Protein AF-A0A0A1CUU4-F1 (afdb_monomer_lite)

Sequence (205 aa):
MRPDPHGKYLRPSANDWGAYQQYVKDQLTELLTWYGLIGLLWFDDEWEPTREEWESVGLESHIRSLAPDIVINDRLVGSGDYRTPEQFIPTRPLDEPWECCMTRCDTWSYVPEDQNYKPLYEIIRTAVEVVAKGGNLLLNVGLRPMAASRPSSSPCWTGWRGGWTATRTPCTGFGRALSRGSTTDSAQPLATKPTCSHWQSRWKP

pLDDT: mean 73.41, std 26.04, range [26.53, 97.69]

Foldseek 3Di:
DAADPPCPDDDDDPVVLVVVLVVVLVVLVCCLPPVPDAAEDEDDDQHYAALVSNVLVVSVVSNCVSHVNHFYDPSNPPDGQEYEAEQDDDPAQDPGEYEYEYEQFPDLADDPPTPRGDDPVRVVVVCVSQVLSQYHYHYGDHDDPDDVDDDPDDPPDDPDDVPVVVPDPDSRPRDDNDDPDDDDDDDDDDDDDDDPPDPDPDDDD

Radius of gyration: 22.06 Å; chains: 1; bounding box: 49×62×53 Å

Secondary structure (DSSP, 8-state):
----TT--SPPPPHHHHHHHHHHHHHHHHHHHHHSS---EE-----SSS-TTTTTHHHHHHHHHHH-TT-EEBTTBTTB-SBB--BSS--SS--SS-BEEEEESSS-SS--TT---PPPHHHHHHHHHHHHHTT-EEEEE--PPP--SS--S--TTSSS---HHHHT-TTSSSS------PPP----------------SSS---

Structure (mmCIF, N/CA/C/O backbone):
data_AF-A0A0A1CUU4-F1
#
_entry.id   AF-A0A0A1CUU4-F1
#
loop_
_atom_site.group_PDB
_atom_site.id
_atom_site.type_symbol
_atom_site.label_atom_id
_atom_site.label_alt_id
_atom_site.label_comp_id
_atom_site.label_asym_id
_atom_site.label_entity_id
_atom_site.label_seq_id
_atom_site.pdbx_PDB_ins_code
_atom_site.Cartn_x
_atom_site.Cartn_y
_atom_site.Cartn_z
_atom_site.occupancy
_atom_site.B_iso_or_equiv
_atom_site.auth_seq_id
_atom_site.auth_comp_id
_atom_site.auth_asym_id
_atom_site.auth_atom_id
_atom_site.pdbx_PDB_model_num
ATOM 1 N N . MET A 1 1 ? 11.344 1.583 7.219 1.00 47.59 1 MET A N 1
ATOM 2 C CA . MET A 1 1 ? 12.491 1.587 8.165 1.00 47.59 1 MET A CA 1
ATOM 3 C C . MET A 1 1 ? 12.546 0.210 8.825 1.00 47.59 1 MET A C 1
ATOM 5 O O . MET A 1 1 ? 11.525 -0.455 8.834 1.00 47.59 1 MET A O 1
ATOM 9 N N . ARG A 1 2 ? 13.706 -0.288 9.283 1.00 46.50 2 ARG A N 1
ATOM 10 C CA . ARG A 1 2 ? 13.736 -1.536 10.081 1.00 46.50 2 ARG A CA 1
ATOM 11 C C . ARG A 1 2 ? 13.319 -1.204 11.520 1.00 46.50 2 ARG A C 1
ATOM 13 O O . ARG A 1 2 ? 13.755 -0.144 11.970 1.00 46.50 2 ARG A O 1
ATOM 20 N N . PRO A 1 3 ? 12.599 -2.096 12.235 1.00 53.00 3 PRO A N 1
ATOM 21 C CA . PRO A 1 3 ? 12.299 -1.898 13.649 1.00 53.00 3 PRO A CA 1
ATOM 22 C C . PRO A 1 3 ? 13.595 -1.611 14.390 1.00 53.00 3 PRO A C 1
ATOM 24 O O . PRO A 1 3 ? 14.595 -2.295 14.152 1.00 53.00 3 PRO A O 1
ATOM 27 N N . ASP A 1 4 ? 13.589 -0.597 15.245 1.00 60.16 4 ASP A N 1
ATOM 28 C CA . ASP A 1 4 ? 14.776 -0.181 15.970 1.00 60.16 4 ASP A CA 1
ATOM 29 C C . ASP A 1 4 ? 15.284 -1.304 16.879 1.00 60.16 4 ASP A C 1
ATOM 31 O O . ASP A 1 4 ? 14.713 -1.543 17.947 1.00 60.16 4 ASP A O 1
ATOM 35 N N . PRO A 1 5 ? 16.386 -1.983 16.523 1.00 55.84 5 PRO A N 1
ATOM 36 C CA . PRO A 1 5 ? 16.887 -3.093 17.320 1.00 55.84 5 PRO A CA 1
ATOM 37 C C . PRO A 1 5 ? 17.496 -2.610 18.646 1.00 55.84 5 PRO A C 1
ATOM 39 O O . PRO A 1 5 ? 17.943 -3.424 19.454 1.00 55.84 5 PRO A O 1
ATOM 42 N N . HIS A 1 6 ? 17.600 -1.292 18.843 1.00 57.72 6 HIS A N 1
ATOM 43 C CA . HIS A 1 6 ? 18.412 -0.666 19.875 1.00 57.72 6 HIS A CA 1
ATOM 44 C C . HIS A 1 6 ? 17.666 0.385 20.710 1.00 57.72 6 HIS A C 1
ATOM 46 O O . HIS A 1 6 ? 18.289 0.956 21.604 1.00 57.72 6 HIS A O 1
ATOM 52 N N . GLY A 1 7 ? 16.382 0.654 20.445 1.00 63.69 7 GLY A N 1
ATOM 53 C CA . GLY A 1 7 ? 15.597 1.662 21.177 1.00 63.69 7 GLY A CA 1
ATOM 54 C C . GLY A 1 7 ? 16.195 3.079 21.129 1.00 63.69 7 GLY A C 1
ATOM 55 O O . GLY A 1 7 ? 16.068 3.844 22.082 1.00 63.69 7 GLY A O 1
ATOM 56 N N . LYS A 1 8 ? 16.906 3.407 20.050 1.00 62.94 8 LYS A N 1
ATOM 57 C CA . LYS A 1 8 ? 17.485 4.716 19.737 1.00 62.94 8 LYS A CA 1
ATOM 58 C C . LYS A 1 8 ? 16.438 5.775 19.378 1.00 62.94 8 LYS A C 1
ATOM 60 O O . LYS A 1 8 ? 16.726 6.957 19.565 1.00 62.94 8 LYS A O 1
ATOM 65 N N . TYR A 1 9 ? 15.268 5.400 18.865 1.00 67.19 9 TYR A N 1
ATOM 66 C CA . TYR A 1 9 ? 14.204 6.349 18.538 1.00 67.19 9 TYR A CA 1
ATOM 67 C C . TYR A 1 9 ? 13.269 6.566 19.726 1.00 67.19 9 TYR A C 1
ATOM 69 O O . TYR A 1 9 ? 12.779 5.630 20.358 1.00 67.19 9 TYR A O 1
ATOM 77 N N . LEU A 1 10 ? 13.020 7.840 20.029 1.00 72.50 10 LEU A N 1
ATOM 78 C CA . LEU A 1 10 ? 12.071 8.238 21.058 1.00 72.50 10 LEU A CA 1
ATOM 79 C C . LEU A 1 10 ? 10.662 7.832 20.623 1.00 72.50 10 LEU A C 1
ATOM 81 O O . LEU A 1 10 ? 10.210 8.214 19.544 1.00 72.50 10 LEU A O 1
ATOM 85 N N . ARG A 1 11 ? 9.960 7.090 21.483 1.00 78.12 11 ARG A N 1
ATOM 86 C CA . ARG A 1 11 ? 8.525 6.863 21.304 1.00 78.12 11 ARG A CA 1
ATOM 87 C C . ARG A 1 11 ? 7.783 8.165 21.625 1.00 78.12 11 ARG A C 1
ATOM 89 O O . ARG A 1 11 ? 8.122 8.812 22.621 1.00 78.12 11 ARG A O 1
ATOM 96 N N . PRO A 1 12 ? 6.802 8.565 20.803 1.00 83.56 12 PRO A N 1
ATOM 97 C CA . PRO A 1 12 ? 5.988 9.736 21.090 1.00 83.56 12 PRO A CA 1
ATOM 98 C C . PRO A 1 12 ? 5.216 9.549 22.400 1.00 83.56 12 PRO A C 1
ATOM 100 O O . PRO A 1 12 ? 4.963 8.423 22.840 1.00 83.56 12 PRO A O 1
ATOM 103 N N . SER A 1 13 ? 4.834 10.659 23.036 1.00 86.69 13 SER A N 1
ATOM 104 C CA . SER A 1 13 ? 3.927 10.589 24.181 1.00 86.69 13 SER A CA 1
ATOM 105 C C . SER A 1 13 ? 2.564 10.042 23.739 1.00 86.69 13 SER A C 1
ATOM 107 O O . SER A 1 13 ? 2.190 10.158 22.572 1.00 86.69 13 SER A O 1
ATOM 109 N N . ALA A 1 14 ? 1.786 9.482 24.669 1.00 85.69 14 ALA A N 1
ATOM 110 C CA . ALA A 1 14 ? 0.446 8.983 24.354 1.00 85.69 14 ALA A CA 1
ATOM 111 C C . ALA A 1 14 ? -0.463 10.073 23.748 1.00 85.69 14 ALA A C 1
ATOM 113 O O . ALA A 1 14 ? -1.260 9.784 22.860 1.00 85.69 14 ALA A O 1
ATOM 114 N N . ASN A 1 15 ? -0.311 11.331 24.185 1.00 90.06 15 ASN A N 1
ATOM 115 C CA . ASN A 1 15 ? -1.068 12.454 23.632 1.00 90.06 15 ASN A CA 1
ATOM 116 C C . ASN A 1 15 ? -0.644 12.776 22.192 1.00 90.06 15 ASN A C 1
ATOM 118 O O . ASN A 1 15 ? -1.508 12.959 21.338 1.00 90.06 15 ASN A O 1
ATOM 122 N N . ASP A 1 16 ? 0.663 12.820 21.914 1.00 91.00 16 ASP A N 1
ATOM 123 C CA . ASP A 1 16 ? 1.167 13.095 20.561 1.00 91.00 16 ASP A CA 1
ATOM 124 C C . ASP A 1 16 ? 0.786 11.971 19.593 1.00 91.00 16 ASP A C 1
ATOM 126 O O . ASP A 1 16 ? 0.404 12.228 18.452 1.00 91.00 16 ASP A O 1
ATOM 130 N N . TRP A 1 17 ? 0.830 10.722 20.066 1.00 89.75 17 TRP A N 1
ATOM 131 C CA . TRP A 1 17 ? 0.402 9.567 19.288 1.00 89.75 17 TRP A CA 1
ATOM 132 C C . TRP A 1 17 ? -1.093 9.615 18.970 1.00 89.75 17 TRP A C 1
ATOM 134 O O . TRP A 1 17 ? -1.471 9.481 17.810 1.00 89.75 17 TRP A O 1
ATOM 144 N N . GLY A 1 18 ? -1.943 9.898 19.962 1.00 91.38 18 GLY A N 1
ATOM 145 C CA . GLY A 1 18 ? -3.383 10.047 19.740 1.00 91.38 18 GLY A CA 1
ATOM 146 C C . GLY A 1 18 ? -3.717 11.173 18.754 1.00 91.38 18 GLY A C 1
ATOM 147 O O . GLY A 1 18 ? -4.577 11.005 17.888 1.00 91.38 18 GLY A O 1
ATOM 148 N N . ALA A 1 19 ? -3.000 12.300 18.823 1.00 93.50 19 ALA A N 1
ATOM 149 C CA . ALA A 1 19 ? -3.145 13.388 17.856 1.00 93.50 19 ALA A CA 1
ATOM 150 C C . ALA A 1 19 ? -2.728 12.963 16.437 1.00 93.50 19 ALA A C 1
ATOM 152 O O . ALA A 1 19 ? -3.415 13.294 15.470 1.00 93.50 19 ALA A O 1
ATOM 153 N N . TYR A 1 20 ? -1.643 12.194 16.304 1.00 92.38 20 TYR A N 1
ATOM 154 C CA . TYR A 1 20 ? -1.214 11.635 15.023 1.00 92.38 20 TYR A CA 1
ATOM 155 C C . TYR A 1 20 ? -2.237 10.643 14.453 1.00 92.38 20 TYR A C 1
ATOM 157 O O . TYR A 1 20 ? -2.597 10.749 13.283 1.00 92.38 20 TYR A O 1
ATOM 165 N N . GLN A 1 21 ? -2.774 9.734 15.269 1.00 91.38 21 GLN A N 1
ATOM 166 C CA . GLN A 1 21 ? -3.817 8.797 14.838 1.00 91.38 21 GLN A CA 1
ATOM 167 C C . GLN A 1 21 ? -5.067 9.524 14.329 1.00 91.38 21 GLN A C 1
ATOM 169 O O . GLN A 1 21 ? -5.625 9.144 13.298 1.00 91.38 21 GLN A O 1
ATOM 174 N N . GLN A 1 22 ? -5.490 10.590 15.016 1.00 95.06 22 GLN A N 1
ATOM 175 C CA . GLN A 1 22 ? -6.607 11.414 14.555 1.00 95.06 22 GLN A CA 1
ATOM 176 C C . GLN A 1 22 ? -6.278 12.107 13.229 1.00 95.06 22 GLN A C 1
ATOM 178 O O . GLN A 1 22 ? -7.079 12.049 12.301 1.00 95.06 22 GLN A O 1
ATOM 183 N N . TYR A 1 23 ? -5.079 12.678 13.099 1.00 96.19 23 TYR A N 1
ATOM 184 C CA . TYR A 1 23 ? -4.621 13.273 11.845 1.00 96.19 23 TYR A CA 1
ATOM 185 C C . TYR A 1 23 ? -4.646 12.269 10.679 1.00 96.19 23 TYR A C 1
ATOM 187 O O . TYR A 1 23 ? -5.138 12.598 9.602 1.00 96.19 23 TYR A O 1
ATOM 195 N N . VAL A 1 24 ? -4.191 11.026 10.885 1.00 94.38 24 VAL A N 1
ATOM 196 C CA . VAL A 1 24 ? -4.271 9.968 9.860 1.00 94.38 24 VAL A CA 1
ATOM 197 C C . VAL A 1 24 ? -5.726 9.664 9.488 1.00 94.38 24 VAL A C 1
ATOM 199 O O . VAL A 1 24 ? -6.041 9.579 8.300 1.00 94.38 24 VAL A O 1
ATOM 202 N N . LYS A 1 25 ? -6.633 9.547 10.469 1.00 95.56 25 LYS A N 1
ATOM 203 C CA . LYS A 1 25 ? -8.076 9.355 10.216 1.00 95.56 25 LYS A CA 1
ATOM 204 C C . LYS A 1 25 ? -8.673 10.500 9.394 1.00 95.56 25 LYS A C 1
ATOM 206 O O . LYS A 1 25 ? -9.445 10.248 8.465 1.00 95.56 25 LYS A O 1
ATOM 211 N N . ASP A 1 26 ? -8.297 11.738 9.693 1.00 97.56 26 ASP A N 1
ATOM 212 C CA . ASP A 1 26 ? -8.776 12.919 8.975 1.00 97.56 26 ASP A CA 1
ATOM 213 C C . ASP A 1 26 ? -8.260 12.925 7.526 1.00 97.56 26 ASP A C 1
ATOM 215 O O . ASP A 1 26 ? -9.051 13.069 6.594 1.00 97.56 26 ASP A O 1
ATOM 219 N N . GLN A 1 27 ? -6.972 12.637 7.309 1.00 97.62 27 GLN A N 1
ATOM 220 C CA . GLN A 1 27 ? -6.385 12.522 5.966 1.00 97.62 27 GLN A CA 1
ATOM 221 C C . GLN A 1 27 ? -7.020 11.397 5.136 1.00 97.62 27 GLN A C 1
ATOM 223 O O . GLN A 1 27 ? -7.307 11.583 3.953 1.00 97.62 27 GLN A O 1
ATOM 228 N N . LEU A 1 28 ? -7.303 10.240 5.741 1.00 96.62 28 LEU A N 1
ATOM 229 C CA . LEU A 1 28 ? -8.029 9.159 5.065 1.00 96.62 28 LEU A CA 1
ATOM 230 C C . LEU A 1 28 ? -9.446 9.592 4.676 1.00 96.62 28 LEU A C 1
ATOM 232 O O . LEU A 1 28 ? -9.911 9.267 3.584 1.00 96.62 28 LEU A O 1
ATOM 236 N N . THR A 1 29 ? -10.117 10.359 5.537 1.00 97.31 29 THR A N 1
ATOM 237 C CA . THR A 1 29 ? -11.445 10.912 5.242 1.00 97.31 29 THR A CA 1
ATOM 238 C C . THR A 1 29 ? -11.388 11.868 4.057 1.00 97.31 29 THR A C 1
ATOM 240 O O . THR A 1 29 ? -12.204 11.753 3.143 1.00 97.31 29 THR A O 1
ATOM 243 N N . GLU A 1 30 ? -10.414 12.777 4.027 1.00 97.69 30 GLU A N 1
ATOM 244 C CA . GLU A 1 30 ? -10.201 13.696 2.904 1.00 97.69 30 GLU A CA 1
ATOM 245 C C . GLU A 1 30 ? -9.965 12.931 1.594 1.00 97.69 30 GLU A C 1
ATOM 247 O O . GLU A 1 30 ? -10.658 13.171 0.603 1.00 97.69 30 GLU A O 1
ATOM 252 N N . LEU A 1 31 ? -9.052 11.952 1.592 1.00 97.25 31 LEU A N 1
ATOM 253 C CA . LEU A 1 31 ? -8.746 11.148 0.406 1.00 97.25 31 LEU A CA 1
ATOM 254 C C . LEU A 1 31 ? -9.988 10.420 -0.127 1.00 97.25 31 LEU A C 1
ATOM 256 O O . LEU A 1 31 ? -10.298 10.513 -1.316 1.00 97.25 31 LEU A O 1
ATOM 260 N N . LEU A 1 32 ? -10.726 9.739 0.750 1.00 97.06 32 LEU A N 1
ATOM 261 C CA . LEU A 1 32 ? -11.867 8.903 0.368 1.00 97.06 32 LEU A CA 1
ATOM 262 C C . LEU A 1 32 ? -13.134 9.694 0.023 1.00 97.06 32 LEU A C 1
ATOM 264 O O . LEU A 1 32 ? -14.058 9.128 -0.557 1.00 97.06 32 LEU A O 1
ATOM 268 N N . THR A 1 33 ? -13.195 10.987 0.349 1.00 96.12 33 THR A N 1
ATOM 269 C CA . THR A 1 33 ? -14.375 11.819 0.063 1.00 96.12 33 THR A CA 1
ATOM 270 C C . THR A 1 33 ? -14.149 12.840 -1.049 1.00 96.12 33 THR A C 1
ATOM 272 O O . THR A 1 33 ? -15.106 13.189 -1.740 1.00 96.12 33 THR A O 1
ATOM 275 N N . TRP A 1 34 ? -12.919 13.322 -1.267 1.00 97.44 34 TRP A N 1
ATOM 276 C CA . TRP A 1 34 ? -12.664 14.428 -2.207 1.00 97.44 34 TRP A CA 1
ATOM 277 C C . TRP A 1 34 ? -12.203 13.977 -3.597 1.00 97.44 34 TRP A C 1
ATOM 279 O O . TRP A 1 34 ? -12.382 14.715 -4.564 1.00 97.44 34 TRP A O 1
ATOM 289 N N . TYR A 1 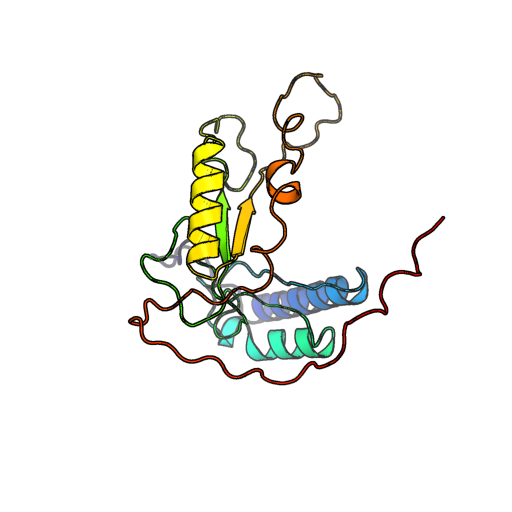35 ? -11.638 12.773 -3.728 1.00 95.19 35 TYR A N 1
ATOM 290 C CA . TYR A 1 35 ? -10.994 12.313 -4.969 1.00 95.19 35 TYR A CA 1
ATOM 291 C C . TYR A 1 35 ? -11.851 11.336 -5.792 1.00 95.19 35 TYR A C 1
ATOM 293 O O . TYR A 1 35 ? -11.397 10.806 -6.808 1.00 95.19 35 TYR A O 1
ATOM 301 N N . GLY A 1 36 ? -13.111 11.134 -5.398 1.00 92.56 36 GLY A N 1
ATOM 302 C CA . GLY A 1 36 ? -14.037 10.217 -6.058 1.00 92.56 36 GLY A CA 1
ATOM 303 C C . GLY A 1 36 ? -13.801 8.758 -5.665 1.00 92.56 36 GLY A C 1
ATOM 304 O O . GLY A 1 36 ? -13.372 8.464 -4.554 1.00 92.56 36 GLY A O 1
ATOM 305 N N . LEU A 1 37 ? -14.123 7.829 -6.571 1.00 93.62 37 LEU A N 1
ATOM 306 C CA . LEU A 1 37 ? -14.004 6.399 -6.295 1.00 93.62 37 LEU A CA 1
ATOM 307 C C . LEU A 1 37 ? -12.529 5.976 -6.235 1.00 93.62 37 LEU A C 1
ATOM 309 O O . LEU A 1 37 ? -11.856 5.905 -7.264 1.00 93.62 37 LEU A O 1
ATOM 313 N N . ILE A 1 38 ? -12.062 5.636 -5.036 1.00 95.50 38 ILE A N 1
ATOM 314 C CA . ILE A 1 38 ? -10.746 5.039 -4.799 1.00 95.50 38 ILE A CA 1
ATOM 315 C C . ILE A 1 38 ? -10.912 3.524 -4.678 1.00 95.50 38 ILE A C 1
ATOM 317 O O . ILE A 1 38 ? -11.660 3.039 -3.835 1.00 95.50 38 ILE A O 1
ATOM 321 N N . GLY A 1 39 ? -10.214 2.775 -5.536 1.00 94.19 39 GLY A N 1
ATOM 322 C CA . GLY A 1 39 ? -10.285 1.309 -5.556 1.00 94.19 39 GLY A CA 1
ATOM 323 C C . GLY A 1 39 ? -9.270 0.607 -4.652 1.00 94.19 39 GLY A C 1
ATOM 324 O O . GLY A 1 39 ? -9.456 -0.562 -4.338 1.00 94.19 39 GLY A O 1
ATOM 325 N N . LEU A 1 40 ? -8.200 1.291 -4.242 1.00 95.44 40 LEU A N 1
ATOM 326 C CA . LEU A 1 40 ? -7.103 0.707 -3.473 1.00 95.44 40 LEU A CA 1
ATOM 327 C C . LEU A 1 40 ? -6.499 1.753 -2.529 1.00 95.44 40 LEU A C 1
ATOM 329 O O . LEU A 1 40 ? -6.115 2.832 -2.980 1.00 95.44 40 LEU A O 1
ATOM 333 N N . LEU A 1 41 ? -6.365 1.403 -1.251 1.00 95.81 41 LEU A N 1
ATOM 334 C CA . LEU A 1 41 ? -5.469 2.065 -0.305 1.00 95.81 41 LEU A CA 1
ATOM 335 C C . LEU A 1 41 ? -4.273 1.158 -0.030 1.00 95.81 41 LEU A C 1
ATOM 337 O O . LEU A 1 41 ? -4.427 -0.003 0.345 1.00 95.81 41 LEU A O 1
ATOM 341 N N . TRP A 1 42 ? -3.080 1.708 -0.223 1.00 95.25 42 TRP A N 1
ATOM 342 C CA . TRP A 1 42 ? -1.824 0.996 -0.033 1.00 95.25 42 TRP A CA 1
ATOM 343 C C . TRP A 1 42 ? -1.082 1.615 1.150 1.00 95.25 42 TRP A C 1
ATOM 345 O O . TRP A 1 42 ? -0.456 2.667 1.015 1.00 95.25 42 TRP A O 1
ATOM 355 N N . PHE A 1 43 ? -1.214 1.000 2.324 1.00 93.88 43 PHE A N 1
ATOM 356 C CA . PHE A 1 43 ? -0.484 1.390 3.526 1.00 93.88 43 PHE A CA 1
ATOM 357 C C . PHE A 1 43 ? 0.966 0.934 3.436 1.00 93.88 43 PHE A C 1
ATOM 359 O O . PHE A 1 43 ? 1.266 -0.086 2.825 1.00 93.88 43 PHE A O 1
ATOM 366 N N . ASP A 1 44 ? 1.863 1.669 4.075 1.00 87.31 44 ASP A N 1
ATOM 367 C CA . ASP A 1 44 ? 3.260 1.286 4.206 1.00 87.31 44 ASP A CA 1
ATOM 368 C C . ASP A 1 44 ? 3.691 1.624 5.624 1.00 87.31 44 ASP A C 1
ATOM 370 O O . ASP A 1 44 ? 3.847 2.807 5.901 1.00 87.31 44 ASP A O 1
ATOM 374 N N . ASP A 1 45 ? 3.755 0.619 6.509 1.00 69.44 45 ASP A N 1
ATOM 375 C CA . ASP A 1 45 ? 4.501 0.595 7.784 1.00 69.44 45 ASP A CA 1
ATOM 376 C C . ASP A 1 45 ? 3.951 -0.492 8.740 1.00 69.44 45 ASP A C 1
ATOM 378 O O . ASP A 1 45 ? 3.313 -0.206 9.754 1.00 69.44 45 ASP A O 1
ATOM 382 N N . GLU A 1 46 ? 4.197 -1.769 8.424 1.00 70.50 46 GLU A N 1
ATOM 383 C CA . GLU A 1 46 ? 3.785 -2.891 9.291 1.00 70.50 46 GLU A CA 1
ATOM 384 C C . GLU A 1 46 ? 4.773 -3.201 10.433 1.00 70.50 46 GLU A C 1
ATOM 386 O O . GLU A 1 46 ? 4.557 -4.128 11.214 1.00 70.50 46 GLU A O 1
ATOM 391 N N . TRP A 1 47 ? 5.896 -2.481 10.507 1.00 67.38 47 TRP A N 1
ATOM 392 C CA . TRP A 1 47 ? 7.098 -2.970 11.188 1.00 67.38 47 TRP A CA 1
ATOM 393 C C . TRP A 1 47 ? 7.296 -2.388 12.591 1.00 67.38 47 TRP A C 1
ATOM 395 O O . TRP A 1 47 ? 7.955 -3.029 13.411 1.00 67.38 47 TRP A O 1
ATOM 405 N N . GLU A 1 48 ? 6.783 -1.185 12.873 1.00 72.19 48 GLU A N 1
ATOM 406 C CA . GLU A 1 48 ? 7.031 -0.493 14.148 1.00 72.19 48 GLU A CA 1
ATOM 407 C C . GLU A 1 48 ? 5.838 -0.490 15.112 1.00 72.19 48 GLU A C 1
ATOM 409 O O . GLU A 1 48 ? 6.046 -0.829 16.283 1.00 72.19 48 GLU A O 1
ATOM 414 N N . PRO A 1 49 ? 4.612 -0.110 14.703 1.00 77.25 49 PRO A N 1
ATOM 415 C CA . PRO A 1 49 ? 3.503 -0.008 15.643 1.00 77.25 49 PRO A CA 1
ATOM 416 C C . PRO A 1 49 ? 2.713 -1.315 15.679 1.00 77.25 49 PRO A C 1
ATOM 418 O O . PRO A 1 49 ? 2.478 -1.950 14.648 1.00 77.25 49 PRO A O 1
ATOM 421 N N . THR A 1 50 ? 2.272 -1.731 16.866 1.00 85.44 50 THR A N 1
ATOM 422 C CA . THR A 1 50 ? 1.395 -2.905 16.960 1.00 85.44 50 THR A CA 1
ATOM 423 C C . THR A 1 50 ? 0.022 -2.613 16.356 1.00 85.44 50 THR A C 1
ATOM 425 O O . THR A 1 50 ? -0.372 -1.463 16.147 1.00 85.44 50 THR A O 1
ATOM 428 N N . ARG A 1 51 ? -0.761 -3.671 16.124 1.00 86.56 51 ARG A N 1
ATOM 429 C CA . ARG A 1 51 ? -2.159 -3.560 15.690 1.00 86.56 51 ARG A CA 1
ATOM 430 C C . ARG A 1 51 ? -2.967 -2.601 16.567 1.00 86.56 51 ARG A C 1
ATOM 432 O O . ARG A 1 51 ? -3.786 -1.840 16.048 1.00 86.56 51 ARG A O 1
ATOM 439 N N . GLU A 1 52 ? -2.750 -2.672 17.878 1.00 88.06 52 GLU A N 1
ATOM 440 C CA . GLU A 1 52 ? -3.420 -1.866 18.897 1.00 88.06 52 GLU A CA 1
ATOM 441 C C . GLU A 1 52 ? -2.943 -0.417 18.856 1.00 88.06 52 GLU A C 1
ATOM 443 O O . GLU A 1 52 ? -3.764 0.493 18.925 1.00 88.06 52 GLU A O 1
ATOM 448 N N . GLU A 1 53 ? -1.638 -0.199 18.687 1.00 86.75 53 GLU A N 1
ATOM 449 C CA . GLU A 1 53 ? -1.062 1.143 18.573 1.00 86.75 53 GLU A CA 1
ATOM 450 C C . GLU A 1 53 ? -1.532 1.854 17.311 1.00 86.75 53 GLU A C 1
ATOM 452 O O . GLU A 1 53 ? -1.801 3.048 17.360 1.00 86.75 53 GLU A O 1
ATOM 457 N N . TRP A 1 54 ? -1.707 1.135 16.205 1.00 87.94 54 TRP A N 1
ATOM 458 C CA . TRP A 1 54 ? -2.341 1.686 15.009 1.00 87.94 54 TRP A CA 1
ATOM 459 C C . TRP A 1 54 ? -3.857 1.847 15.139 1.00 87.94 54 TRP A C 1
ATOM 461 O O . TRP A 1 54 ? -4.459 2.539 14.325 1.00 87.94 54 TRP A O 1
ATOM 471 N N . GLU A 1 55 ? -4.492 1.220 16.132 1.00 90.12 55 GLU A N 1
ATOM 472 C CA . GLU A 1 55 ? -5.948 1.049 16.178 1.00 90.12 55 GLU A CA 1
ATOM 473 C C . GLU A 1 55 ? -6.481 0.495 14.839 1.00 90.12 55 GLU A C 1
ATOM 475 O O . GLU A 1 55 ? -7.491 0.951 14.299 1.00 90.12 55 GLU A O 1
ATOM 480 N N . SER A 1 56 ? -5.778 -0.495 14.277 1.00 91.44 56 SER A N 1
ATOM 481 C CA . SER A 1 56 ? -5.957 -0.932 12.880 1.00 91.44 56 SER A CA 1
ATOM 482 C C . SER A 1 56 ? -7.396 -1.343 12.560 1.00 91.44 56 SER A C 1
ATOM 484 O O . SER A 1 56 ? -7.905 -1.031 11.492 1.00 91.44 56 SER A O 1
ATOM 486 N N . VAL A 1 57 ? -8.084 -1.980 13.515 1.00 92.00 57 VAL A N 1
ATOM 487 C CA . VAL A 1 57 ? -9.501 -2.366 13.386 1.00 92.00 57 VAL A CA 1
ATOM 488 C C . VAL A 1 57 ? -10.413 -1.1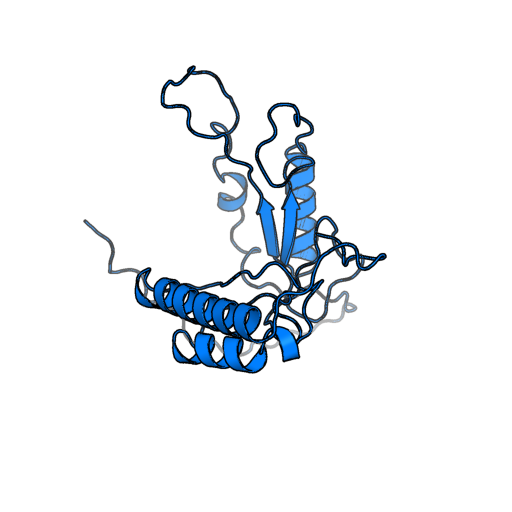40 13.282 1.00 92.00 57 VAL A C 1
ATOM 490 O O . VAL A 1 57 ? -11.367 -1.137 12.504 1.00 92.00 57 VAL A O 1
ATOM 493 N N . GLY A 1 58 ? -10.132 -0.096 14.065 1.00 93.38 58 GLY A N 1
ATOM 494 C CA . GLY A 1 58 ? -10.876 1.161 14.037 1.00 93.38 58 GLY A CA 1
ATOM 495 C C . GLY A 1 58 ? -10.631 1.934 12.742 1.00 93.38 58 GLY A C 1
ATOM 496 O O . GLY A 1 58 ? -11.584 2.424 12.136 1.00 93.38 58 GLY A O 1
ATOM 497 N N . LEU A 1 59 ? -9.378 1.984 12.277 1.00 93.81 59 LEU A N 1
ATOM 498 C CA . LEU A 1 59 ? -9.017 2.565 10.980 1.00 93.81 59 LEU A CA 1
ATOM 499 C C . LEU A 1 59 ? -9.689 1.835 9.818 1.00 93.81 59 LEU A C 1
ATOM 501 O O . LEU A 1 59 ? -10.325 2.478 8.985 1.00 93.81 59 LEU A O 1
ATOM 505 N N . GLU A 1 60 ? -9.600 0.507 9.783 1.00 94.12 60 GLU A N 1
ATOM 506 C CA . GLU A 1 60 ? -10.252 -0.311 8.762 1.00 94.12 60 GLU A CA 1
ATOM 507 C C . GLU A 1 60 ? -11.767 -0.075 8.764 1.00 94.12 60 GLU A C 1
ATOM 509 O O . GLU A 1 60 ? -12.348 0.211 7.719 1.00 94.12 60 GLU A O 1
ATOM 514 N N . SER A 1 61 ? -12.407 -0.102 9.937 1.00 95.56 61 SER A N 1
ATOM 515 C CA . SER A 1 61 ? -13.849 0.150 10.065 1.00 95.56 61 SER A CA 1
ATOM 516 C C . SER A 1 61 ? -14.241 1.535 9.542 1.00 95.56 61 SER A C 1
ATOM 518 O O . SER A 1 61 ? -15.239 1.670 8.833 1.00 95.56 61 SER A O 1
ATOM 520 N N . HIS A 1 62 ? -13.443 2.562 9.849 1.00 96.19 62 HIS A N 1
ATOM 521 C CA . HIS A 1 62 ? -13.651 3.924 9.355 1.00 96.19 62 HIS A CA 1
ATOM 522 C C . HIS A 1 62 ? -13.538 3.996 7.829 1.00 96.19 62 HIS A C 1
ATOM 524 O O . HIS A 1 62 ? -14.452 4.487 7.166 1.00 96.19 62 HIS A O 1
ATOM 530 N N . ILE A 1 63 ? -12.477 3.423 7.258 1.00 96.44 63 ILE A N 1
ATOM 531 C CA . ILE A 1 63 ? -12.257 3.350 5.806 1.00 96.44 63 ILE A CA 1
ATOM 532 C C . ILE A 1 63 ? -13.430 2.648 5.115 1.00 96.44 63 ILE A C 1
ATOM 534 O O . ILE A 1 63 ? -14.000 3.187 4.167 1.00 96.44 63 ILE A O 1
ATOM 538 N N . ARG A 1 64 ? -13.837 1.476 5.615 1.00 96.00 64 ARG A N 1
ATOM 539 C CA . ARG A 1 64 ? -14.933 0.671 5.052 1.00 96.00 64 ARG A CA 1
ATOM 540 C C . ARG A 1 64 ? -16.292 1.354 5.168 1.00 96.00 64 ARG A C 1
ATOM 542 O O . ARG A 1 64 ? -17.153 1.123 4.324 1.00 96.00 64 ARG A O 1
ATOM 549 N N . SER A 1 65 ? -16.486 2.207 6.175 1.00 97.12 65 SER A N 1
ATOM 550 C CA . SER A 1 65 ? -17.703 3.018 6.297 1.00 97.12 65 SER A CA 1
ATOM 551 C C . SER A 1 65 ? -17.818 4.078 5.194 1.00 97.12 65 SER A C 1
ATOM 553 O O . SER A 1 65 ? -18.928 4.396 4.770 1.00 97.12 65 SER A O 1
ATOM 555 N N . LEU A 1 66 ? -16.683 4.591 4.704 1.00 96.56 66 LEU A N 1
ATOM 556 C CA . LEU A 1 66 ? -16.618 5.587 3.631 1.00 96.56 66 LEU A CA 1
ATOM 557 C C . LEU A 1 66 ? -16.586 4.931 2.243 1.00 96.56 66 LEU A C 1
ATOM 559 O O . LEU A 1 66 ? -17.240 5.407 1.316 1.00 96.56 66 LEU A O 1
ATOM 563 N N . ALA A 1 67 ? -15.843 3.833 2.102 1.00 95.75 67 ALA A N 1
ATOM 564 C CA . ALA A 1 67 ? -15.642 3.106 0.856 1.00 95.75 67 ALA A CA 1
ATOM 565 C C . ALA A 1 67 ? -15.706 1.584 1.110 1.00 95.75 67 ALA A C 1
ATOM 567 O O . ALA A 1 67 ? -14.682 0.965 1.405 1.00 95.75 67 ALA A O 1
ATOM 568 N N . PRO A 1 68 ? -16.888 0.948 1.005 1.00 95.12 68 PRO A N 1
ATOM 569 C CA . PRO A 1 68 ? -17.048 -0.464 1.366 1.00 95.12 68 PRO A CA 1
ATOM 570 C C . PRO A 1 68 ? -16.281 -1.418 0.436 1.00 95.12 68 PRO A C 1
ATOM 572 O O . PRO A 1 68 ? -15.705 -2.399 0.906 1.00 95.12 68 PRO A O 1
ATOM 575 N N . ASP A 1 69 ? -16.213 -1.095 -0.859 1.00 94.75 69 ASP A N 1
ATOM 576 C CA . ASP A 1 69 ? -15.607 -1.938 -1.903 1.00 94.75 69 ASP A CA 1
ATOM 577 C C . ASP A 1 69 ? -14.096 -1.701 -2.100 1.00 94.75 69 ASP A C 1
ATOM 579 O O . ASP A 1 69 ? -13.508 -2.190 -3.066 1.00 94.75 69 ASP A O 1
ATOM 583 N N . ILE A 1 70 ? -13.459 -0.911 -1.232 1.00 96.44 70 ILE A N 1
ATOM 584 C CA . ILE A 1 70 ? -12.041 -0.570 -1.372 1.00 96.44 70 ILE A CA 1
ATOM 585 C C . ILE A 1 70 ? -11.144 -1.789 -1.156 1.00 96.44 70 ILE A C 1
ATOM 587 O O . ILE A 1 70 ? -11.469 -2.665 -0.371 1.00 96.44 70 ILE A O 1
ATOM 591 N N . VAL A 1 71 ? -9.998 -1.871 -1.815 1.00 96.50 71 VAL A N 1
ATOM 592 C CA . VAL A 1 71 ? -9.002 -2.902 -1.500 1.00 96.50 71 VAL A CA 1
ATOM 593 C C . VAL A 1 71 ? -7.953 -2.305 -0.561 1.00 96.50 71 VAL A C 1
ATOM 595 O O . VAL A 1 71 ? -7.544 -1.160 -0.744 1.00 96.50 71 VAL A O 1
ATOM 598 N N . ILE A 1 72 ? -7.521 -3.051 0.452 1.00 95.69 72 ILE A N 1
ATOM 599 C CA . ILE A 1 72 ? -6.490 -2.663 1.421 1.00 95.69 72 ILE A CA 1
ATOM 600 C C . ILE A 1 72 ? -5.400 -3.739 1.414 1.00 95.69 72 ILE A C 1
ATOM 602 O O . ILE A 1 72 ? -5.704 -4.929 1.384 1.00 95.69 72 ILE A O 1
ATOM 606 N N . ASN A 1 73 ? -4.129 -3.350 1.412 1.00 95.00 73 ASN A N 1
ATOM 607 C CA . ASN A 1 73 ? -3.017 -4.301 1.512 1.00 95.00 73 ASN A CA 1
ATOM 608 C C . ASN A 1 73 ? -2.791 -4.809 2.950 1.00 95.00 73 ASN A C 1
ATOM 610 O O . ASN A 1 73 ? -3.321 -4.256 3.909 1.00 95.00 73 ASN A O 1
ATOM 614 N N . ASP A 1 74 ? -1.959 -5.840 3.106 1.00 92.12 74 ASP A N 1
ATOM 615 C CA . ASP A 1 74 ? -1.628 -6.464 4.398 1.00 92.12 74 ASP A CA 1
ATOM 616 C C . ASP A 1 74 ? -0.723 -5.635 5.324 1.00 92.12 74 ASP A C 1
ATOM 618 O O . ASP A 1 74 ? -0.405 -6.083 6.422 1.00 92.12 74 ASP A O 1
ATOM 622 N N . ARG A 1 75 ? -0.334 -4.418 4.920 1.00 91.56 75 ARG A N 1
ATOM 623 C CA . ARG A 1 75 ? 0.590 -3.564 5.687 1.00 91.56 75 ARG A CA 1
ATOM 624 C C . ARG A 1 75 ? -0.078 -2.728 6.780 1.00 91.56 75 ARG A C 1
ATOM 626 O O . ARG A 1 75 ? 0.610 -2.029 7.518 1.00 91.56 75 ARG A O 1
ATOM 633 N N . LEU A 1 76 ? -1.403 -2.793 6.901 1.00 89.38 76 LEU A N 1
ATOM 634 C CA . LEU A 1 76 ? -2.116 -2.321 8.084 1.00 89.38 76 LEU A CA 1
ATOM 635 C C . LEU A 1 76 ? -2.192 -3.485 9.078 1.00 89.38 76 LEU A C 1
ATOM 637 O O . LEU A 1 76 ? -3.006 -4.384 8.909 1.00 89.38 76 LEU A O 1
ATOM 641 N N . VAL A 1 77 ? -1.330 -3.494 10.095 1.00 85.69 77 VAL A N 1
ATOM 642 C CA . VAL A 1 77 ? -1.082 -4.669 10.953 1.00 85.69 77 VAL A CA 1
ATOM 643 C C . VAL A 1 77 ? -2.377 -5.357 11.419 1.00 85.69 77 VAL A C 1
ATOM 645 O O . VAL A 1 77 ? -3.166 -4.817 12.195 1.00 85.69 77 VAL A O 1
ATOM 648 N N . GLY A 1 78 ? -2.586 -6.601 10.980 1.00 83.25 78 GLY A N 1
ATOM 649 C CA . GLY A 1 78 ? -3.762 -7.402 11.345 1.00 83.25 78 GLY A CA 1
ATOM 650 C C . GLY A 1 78 ? -5.043 -7.083 10.561 1.00 83.25 78 GLY A C 1
ATOM 651 O O . GLY A 1 78 ? -6.120 -7.496 10.996 1.00 83.25 78 GLY A O 1
ATOM 652 N N . SER A 1 79 ? -4.929 -6.369 9.445 1.00 83.38 79 SER A N 1
ATOM 653 C CA . SER A 1 79 ? -5.965 -6.072 8.449 1.00 83.38 79 SER A CA 1
ATOM 654 C C . SER A 1 79 ? -5.358 -6.188 7.040 1.00 83.38 79 SER A C 1
ATOM 656 O O . SER A 1 79 ? -4.159 -5.997 6.863 1.00 83.38 79 SER A O 1
ATOM 658 N N . GLY A 1 80 ? -6.174 -6.488 6.027 1.00 89.31 80 GLY A N 1
ATOM 659 C CA . GLY A 1 80 ? -5.739 -6.511 4.625 1.00 89.31 80 GLY A CA 1
ATOM 660 C C . GLY A 1 80 ? -6.426 -7.584 3.784 1.00 89.31 80 GLY A C 1
ATOM 661 O O . GLY A 1 80 ? -6.678 -8.695 4.246 1.00 89.31 80 GLY A O 1
ATOM 662 N N . ASP A 1 81 ? -6.701 -7.248 2.527 1.00 93.88 81 ASP A N 1
ATOM 663 C CA . ASP A 1 81 ? -7.375 -8.113 1.554 1.00 93.88 81 ASP A CA 1
ATOM 664 C C . ASP A 1 81 ? -6.397 -8.978 0.745 1.00 93.88 81 ASP A C 1
ATOM 666 O O . ASP A 1 81 ? -6.795 -9.976 0.139 1.00 93.88 81 ASP A O 1
ATOM 670 N N . TYR A 1 82 ? -5.123 -8.578 0.677 1.00 94.75 82 TYR A N 1
ATOM 671 C CA . TYR A 1 82 ? -4.101 -9.254 -0.121 1.00 94.75 82 TYR A CA 1
ATOM 672 C C . TYR A 1 82 ? -2.689 -9.049 0.434 1.00 94.75 82 TYR A C 1
ATOM 674 O O . TYR A 1 82 ? -2.406 -8.066 1.117 1.00 94.75 82 TYR A O 1
ATOM 682 N N . ARG A 1 83 ? -1.790 -9.981 0.101 1.00 93.69 83 ARG A N 1
ATOM 683 C CA . ARG A 1 83 ? -0.397 -10.011 0.571 1.00 93.69 83 ARG A CA 1
ATOM 684 C C . ARG A 1 83 ? 0.547 -9.201 -0.313 1.00 93.69 83 ARG A C 1
ATOM 686 O O . ARG A 1 83 ? 0.383 -9.209 -1.532 1.00 93.69 83 ARG A O 1
ATOM 693 N N . THR A 1 84 ? 1.587 -8.596 0.262 1.00 94.12 84 THR A N 1
ATOM 694 C CA . THR A 1 84 ? 2.539 -7.745 -0.486 1.00 94.12 84 THR A CA 1
ATOM 695 C C . THR A 1 84 ? 4.007 -8.208 -0.426 1.00 94.12 84 THR A C 1
ATOM 697 O O . THR A 1 84 ? 4.846 -7.528 0.170 1.00 94.12 84 THR A O 1
ATOM 700 N N . PRO A 1 85 ? 4.388 -9.351 -1.046 1.00 92.75 85 PRO A N 1
ATOM 701 C CA . PRO A 1 85 ? 5.795 -9.749 -1.129 1.00 92.75 85 PRO A CA 1
ATOM 702 C C . PRO A 1 85 ? 6.633 -8.704 -1.883 1.00 92.75 85 PRO A C 1
ATOM 704 O O . PRO A 1 85 ? 6.428 -8.442 -3.070 1.00 92.75 85 PRO A O 1
ATOM 707 N N . GLU A 1 86 ? 7.605 -8.129 -1.179 1.00 92.44 86 GLU A N 1
ATOM 708 C CA . GLU A 1 86 ? 8.434 -7.026 -1.662 1.00 92.44 86 GLU A CA 1
ATOM 709 C C . GLU A 1 86 ? 9.754 -7.524 -2.258 1.00 92.44 86 GLU A C 1
ATOM 711 O O . GLU A 1 86 ? 10.511 -8.227 -1.595 1.00 92.44 86 GLU A O 1
ATOM 716 N N . GLN A 1 87 ? 10.059 -7.138 -3.502 1.00 91.56 87 GLN A N 1
ATOM 717 C CA . GLN A 1 87 ? 11.319 -7.444 -4.208 1.00 91.56 87 GLN A CA 1
ATOM 718 C C . GLN A 1 87 ? 11.621 -8.935 -4.442 1.00 91.56 87 GLN A C 1
ATOM 720 O O . GLN A 1 87 ? 12.683 -9.274 -4.966 1.00 91.56 87 GLN A O 1
ATOM 725 N N . PHE A 1 88 ? 10.702 -9.844 -4.115 1.00 92.25 88 PHE A N 1
ATOM 726 C CA . PHE A 1 88 ? 10.846 -11.266 -4.413 1.00 92.25 88 PHE A CA 1
ATOM 727 C C . PHE A 1 88 ? 9.525 -11.888 -4.859 1.00 92.25 88 PHE A C 1
ATOM 729 O O . PHE A 1 88 ? 8.441 -11.486 -4.444 1.00 92.25 88 PHE A O 1
ATOM 736 N N . ILE A 1 89 ? 9.631 -12.926 -5.689 1.00 92.56 89 ILE A N 1
ATOM 737 C CA . ILE A 1 89 ? 8.492 -13.754 -6.085 1.00 92.56 89 ILE A CA 1
ATOM 738 C C . ILE A 1 89 ? 8.463 -14.981 -5.165 1.00 92.56 89 ILE A C 1
ATOM 740 O O . ILE A 1 89 ? 9.472 -15.687 -5.074 1.00 92.56 89 ILE A O 1
ATOM 744 N N . PRO A 1 90 ? 7.332 -15.290 -4.508 1.00 91.56 90 PRO A N 1
ATOM 745 C CA . PRO A 1 90 ? 7.177 -16.520 -3.740 1.00 91.56 90 PRO A CA 1
ATOM 746 C C . PRO A 1 90 ? 7.554 -17.757 -4.564 1.00 91.56 90 PRO A C 1
ATOM 748 O O . PRO A 1 90 ? 7.195 -17.877 -5.738 1.0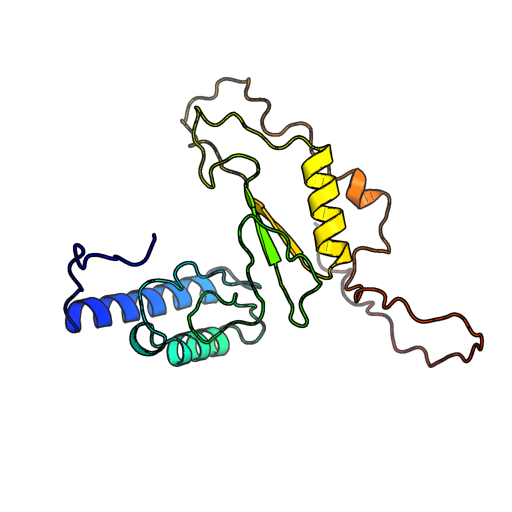0 91.56 90 PRO A O 1
ATOM 751 N N . THR A 1 91 ? 8.273 -18.708 -3.966 1.00 92.25 91 THR A N 1
ATOM 752 C CA . THR A 1 91 ? 8.715 -19.932 -4.664 1.00 92.25 91 THR A CA 1
ATOM 753 C C . THR A 1 91 ? 7.542 -20.819 -5.080 1.00 92.25 91 THR A C 1
ATOM 755 O O . THR A 1 91 ? 7.583 -21.445 -6.139 1.00 92.25 91 THR A O 1
ATOM 758 N N . ARG A 1 92 ? 6.474 -20.820 -4.278 1.00 91.50 92 ARG A N 1
ATOM 759 C CA . ARG A 1 92 ? 5.193 -21.483 -4.538 1.00 91.50 92 ARG A CA 1
ATOM 760 C C . ARG A 1 92 ? 4.068 -20.448 -4.660 1.00 91.50 92 ARG A C 1
ATOM 762 O O . ARG A 1 92 ? 4.184 -19.394 -4.036 1.00 91.50 92 ARG A O 1
ATOM 769 N N . PRO A 1 93 ? 2.990 -20.736 -5.412 1.00 90.44 93 PRO A N 1
ATOM 770 C CA . PRO A 1 93 ? 1.777 -19.924 -5.372 1.00 90.44 93 PRO A CA 1
ATOM 771 C C . PRO A 1 93 ? 1.273 -19.767 -3.933 1.00 90.44 93 PRO A C 1
ATOM 773 O O . PRO A 1 93 ? 1.363 -20.712 -3.142 1.00 90.44 93 PRO A O 1
ATOM 776 N N . LEU A 1 94 ? 0.774 -18.577 -3.606 1.00 90.44 94 LEU A N 1
ATOM 777 C CA . LEU A 1 94 ? 0.094 -18.315 -2.341 1.00 90.44 94 LEU A CA 1
ATOM 778 C C . LEU A 1 94 ? -1.391 -18.671 -2.477 1.00 90.44 94 LEU A C 1
ATOM 780 O O . LEU A 1 94 ? -1.954 -18.592 -3.568 1.00 90.44 94 LEU A O 1
ATOM 784 N N . ASP A 1 95 ? -2.006 -19.079 -1.369 1.00 91.81 95 ASP A N 1
ATOM 785 C CA . ASP A 1 95 ? -3.431 -19.433 -1.331 1.00 91.81 95 ASP A CA 1
ATOM 786 C C . ASP A 1 95 ? -4.342 -18.189 -1.285 1.00 91.81 95 ASP A C 1
ATOM 788 O O . ASP A 1 95 ? -5.524 -18.264 -1.623 1.00 91.81 95 ASP A O 1
ATOM 792 N N . GLU A 1 96 ? -3.779 -17.042 -0.901 1.00 92.38 96 GLU A N 1
ATOM 793 C CA . GLU A 1 96 ? -4.444 -15.742 -0.786 1.00 92.38 96 GLU A CA 1
ATOM 794 C C . GLU A 1 96 ? -4.077 -14.835 -1.974 1.00 92.38 96 GLU A C 1
ATOM 796 O O . GLU A 1 96 ? -3.005 -15.014 -2.567 1.00 92.38 96 GLU A O 1
ATOM 801 N N . PRO A 1 97 ? -4.919 -13.842 -2.328 1.00 95.19 97 PRO A N 1
ATOM 802 C CA . PRO A 1 97 ? -4.542 -12.811 -3.287 1.00 95.19 97 PRO A CA 1
ATOM 803 C C . PRO A 1 97 ? -3.248 -12.120 -2.857 1.00 95.19 97 PRO A C 1
ATOM 805 O O . PRO A 1 97 ? -3.019 -11.879 -1.671 1.00 95.19 97 PRO A O 1
ATOM 808 N N . TRP A 1 98 ? -2.389 -11.795 -3.818 1.00 95.94 98 TRP A N 1
ATOM 809 C CA . TRP A 1 98 ? -1.113 -11.156 -3.524 1.00 95.94 98 TRP A CA 1
ATOM 810 C C . TRP A 1 98 ? -0.626 -10.290 -4.680 1.00 95.94 98 TRP A C 1
ATOM 812 O O . TRP A 1 98 ? -0.943 -10.528 -5.848 1.00 95.94 98 TRP A O 1
ATOM 822 N N . GLU A 1 99 ? 0.178 -9.292 -4.345 1.00 96.62 99 GLU A N 1
ATOM 823 C CA . GLU A 1 99 ? 0.794 -8.370 -5.284 1.00 96.62 99 GLU A CA 1
ATOM 824 C C . GLU A 1 99 ? 2.290 -8.264 -5.002 1.00 96.62 99 GLU A C 1
ATOM 826 O O . GLU A 1 99 ? 2.716 -7.935 -3.898 1.00 96.62 99 GLU A O 1
ATOM 831 N N . CYS A 1 100 ? 3.104 -8.541 -6.012 1.00 94.62 100 CYS A N 1
ATOM 832 C CA . CYS A 1 100 ? 4.536 -8.340 -5.943 1.00 94.62 100 CYS A CA 1
ATOM 833 C C . CYS A 1 100 ? 4.866 -6.884 -6.245 1.00 94.62 100 CYS A C 1
ATOM 835 O O . CYS A 1 100 ? 4.707 -6.449 -7.390 1.00 94.62 100 CYS A O 1
ATOM 837 N N . CYS A 1 101 ? 5.365 -6.148 -5.258 1.00 93.81 101 CYS A N 1
ATOM 838 C CA . CYS A 1 101 ? 5.924 -4.826 -5.495 1.00 93.81 101 CYS A CA 1
ATOM 839 C C . CYS A 1 101 ? 7.419 -4.952 -5.822 1.00 93.81 101 CYS A C 1
ATOM 841 O O . CYS A 1 101 ? 8.199 -5.553 -5.078 1.00 93.81 101 CYS A O 1
ATOM 843 N N . MET A 1 102 ? 7.831 -4.403 -6.966 1.00 92.56 102 MET A N 1
ATOM 844 C CA . MET A 1 102 ? 9.220 -4.456 -7.428 1.00 92.56 102 MET A CA 1
ATOM 845 C C . MET A 1 102 ? 9.686 -3.122 -7.991 1.00 92.56 102 MET A C 1
ATOM 847 O O . MET A 1 102 ? 8.954 -2.430 -8.704 1.00 92.56 102 MET A O 1
ATOM 851 N N . THR A 1 103 ? 10.952 -2.798 -7.752 1.00 91.81 103 THR A N 1
ATOM 852 C CA . THR A 1 103 ? 11.598 -1.634 -8.360 1.00 91.81 103 THR A CA 1
ATOM 853 C C . THR A 1 103 ? 12.137 -1.955 -9.743 1.00 91.81 103 THR A C 1
ATOM 855 O O . THR A 1 103 ? 12.682 -3.032 -10.004 1.00 91.81 103 THR A O 1
ATOM 858 N N . ARG A 1 104 ? 12.049 -0.977 -10.649 1.00 86.56 104 ARG A N 1
ATOM 859 C CA . ARG A 1 104 ? 12.725 -1.061 -11.949 1.00 86.56 104 ARG A CA 1
ATOM 860 C C . ARG A 1 104 ? 14.248 -1.009 -11.812 1.00 86.56 104 ARG A C 1
ATOM 862 O O . ARG A 1 104 ? 14.932 -1.672 -12.583 1.00 86.56 104 ARG A O 1
ATOM 869 N N . CYS A 1 105 ? 14.754 -0.211 -10.879 1.00 87.62 105 CYS A N 1
ATOM 870 C CA . CYS A 1 105 ? 16.169 -0.103 -10.526 1.00 87.62 105 CYS A CA 1
ATOM 871 C C . CYS A 1 105 ? 16.407 -0.655 -9.111 1.00 87.62 105 CYS A C 1
ATOM 873 O O . CYS A 1 105 ? 15.614 -1.493 -8.673 1.00 87.62 105 CYS A O 1
ATOM 875 N N . ASP A 1 106 ? 17.461 -0.253 -8.411 1.00 87.31 106 ASP A N 1
ATOM 876 C CA . ASP A 1 106 ? 17.731 -0.700 -7.039 1.00 87.31 106 ASP A CA 1
ATOM 877 C C . ASP A 1 106 ? 16.977 0.147 -5.997 1.00 87.31 106 ASP A C 1
ATOM 879 O O . ASP A 1 106 ? 16.810 -0.273 -4.851 1.00 87.31 106 ASP A O 1
ATOM 883 N N . THR A 1 107 ? 16.455 1.311 -6.398 1.00 88.56 107 THR A N 1
ATOM 884 C CA . THR A 1 107 ? 15.711 2.231 -5.526 1.00 88.56 107 THR A CA 1
ATOM 885 C C . THR A 1 107 ? 14.237 2.409 -5.908 1.00 88.56 107 THR A C 1
ATOM 887 O O . THR A 1 107 ? 13.830 2.283 -7.066 1.00 88.56 107 THR A O 1
ATOM 890 N N . TRP A 1 108 ? 13.404 2.735 -4.911 1.00 89.31 108 TRP A N 1
ATOM 891 C CA . TRP A 1 108 ? 11.997 3.114 -5.115 1.00 89.31 108 TRP A CA 1
ATOM 892 C C . TRP A 1 108 ? 11.871 4.533 -5.685 1.00 89.31 108 TRP A C 1
ATOM 894 O O . TRP A 1 108 ? 11.174 4.771 -6.671 1.00 89.31 108 TRP A O 1
ATOM 904 N N . SER A 1 109 ? 12.604 5.478 -5.104 1.00 89.00 109 SER A N 1
ATOM 905 C CA . SER A 1 109 ? 12.646 6.868 -5.559 1.00 89.00 109 SER A CA 1
ATOM 906 C C . SER A 1 109 ? 13.679 7.075 -6.666 1.00 89.00 109 SER A C 1
ATOM 908 O O . SER A 1 109 ? 14.570 6.251 -6.869 1.00 89.00 109 SER A O 1
ATOM 910 N N . TYR A 1 110 ? 13.587 8.207 -7.367 1.00 87.00 110 TYR A N 1
ATOM 911 C CA . TYR A 1 110 ? 14.611 8.618 -8.324 1.00 87.00 110 TYR A CA 1
ATOM 912 C C . TYR A 1 110 ? 15.940 8.920 -7.618 1.00 87.00 110 TYR A C 1
ATOM 914 O O . TYR A 1 110 ? 16.023 9.851 -6.816 1.00 87.00 110 TYR A O 1
ATOM 922 N N . VAL A 1 111 ? 16.977 8.165 -7.976 1.00 87.38 111 VAL A N 1
ATOM 923 C CA . VAL A 1 111 ? 18.374 8.418 -7.615 1.00 87.38 111 VAL A CA 1
ATOM 924 C C . VAL A 1 111 ? 19.154 8.570 -8.926 1.00 87.38 111 VAL A C 1
ATOM 926 O O . VAL A 1 111 ? 19.179 7.623 -9.710 1.00 87.38 111 VAL A O 1
ATOM 929 N N . PRO A 1 112 ? 19.737 9.749 -9.230 1.00 84.69 112 PRO A N 1
ATOM 930 C CA . PRO A 1 112 ? 20.428 9.989 -10.503 1.00 84.69 112 PRO A CA 1
ATOM 931 C C . PRO A 1 112 ? 21.533 8.974 -10.819 1.00 84.69 112 PRO A C 1
ATOM 933 O O . PRO A 1 112 ? 21.779 8.656 -11.985 1.00 84.69 112 PRO A O 1
ATOM 936 N N . GLU A 1 113 ? 22.202 8.493 -9.777 1.00 89.69 113 GLU A N 1
ATOM 937 C CA . GLU A 1 113 ? 23.316 7.554 -9.838 1.00 89.69 113 GLU A CA 1
ATOM 938 C C . GLU A 1 113 ? 22.848 6.103 -10.020 1.00 89.69 113 GLU A C 1
ATOM 940 O O . GLU A 1 113 ? 23.625 5.268 -10.483 1.00 89.69 113 GLU A O 1
ATOM 945 N N . ASP A 1 114 ? 21.583 5.800 -9.707 1.00 86.12 114 ASP A N 1
ATOM 946 C CA . ASP A 1 114 ? 21.011 4.473 -9.905 1.00 86.12 114 ASP A CA 1
ATOM 947 C C . ASP A 1 114 ? 20.605 4.286 -11.373 1.00 86.12 114 ASP A C 1
ATOM 949 O O . ASP A 1 114 ? 19.521 4.655 -11.841 1.00 86.12 114 ASP A O 1
ATOM 953 N N . GLN A 1 115 ? 21.545 3.716 -12.122 1.00 84.38 115 GLN A N 1
ATOM 954 C CA . GLN A 1 115 ? 21.357 3.328 -13.515 1.00 84.38 115 GLN A CA 1
ATOM 955 C C . GLN A 1 115 ? 21.171 1.820 -13.688 1.00 84.38 115 GLN A C 1
ATOM 957 O O . GLN A 1 115 ? 21.134 1.345 -14.829 1.00 84.38 115 GLN A O 1
ATOM 962 N N . ASN A 1 116 ? 21.036 1.064 -12.594 1.00 89.06 116 ASN A N 1
ATOM 963 C CA . ASN A 1 116 ? 20.913 -0.388 -12.630 1.00 89.06 116 ASN A CA 1
ATOM 964 C C . ASN A 1 116 ? 19.480 -0.812 -12.981 1.00 89.06 116 ASN A C 1
ATOM 966 O O . ASN A 1 116 ? 18.744 -1.408 -12.199 1.00 89.06 116 ASN A O 1
ATOM 970 N N . TYR A 1 117 ? 19.044 -0.448 -14.184 1.00 88.31 117 TYR A N 1
ATOM 971 C CA . TYR A 1 117 ? 17.702 -0.747 -14.649 1.00 88.31 117 TYR A CA 1
ATOM 972 C C . TYR A 1 117 ? 17.589 -2.192 -15.113 1.00 88.31 117 TYR A C 1
ATOM 974 O O . TYR A 1 117 ? 18.290 -2.618 -16.036 1.00 88.31 117 TYR A O 1
ATOM 982 N N . LYS A 1 118 ? 16.603 -2.899 -14.559 1.00 89.38 118 LYS A N 1
ATOM 983 C CA . LYS A 1 118 ? 16.212 -4.226 -15.026 1.00 89.38 118 LYS A CA 1
ATOM 984 C C . LYS A 1 118 ? 15.890 -4.169 -16.525 1.00 89.38 118 LYS A C 1
ATOM 986 O O . LYS A 1 118 ? 15.088 -3.326 -16.956 1.00 89.38 118 LYS A O 1
ATOM 991 N N . PRO A 1 119 ? 16.505 -5.030 -17.349 1.00 91.62 119 PRO A N 1
ATOM 992 C CA . PRO A 1 119 ? 16.235 -5.063 -18.775 1.00 91.62 119 PRO A CA 1
ATOM 993 C C . PRO A 1 119 ? 14.808 -5.553 -19.043 1.00 91.62 119 PRO A C 1
ATOM 995 O O . PRO A 1 119 ? 14.214 -6.295 -18.264 1.00 91.62 119 PRO A O 1
ATOM 998 N N . LEU A 1 120 ? 14.250 -5.178 -20.197 1.00 91.25 120 LEU A N 1
ATOM 999 C CA . LEU A 1 120 ? 12.852 -5.470 -20.537 1.00 91.25 120 LEU A CA 1
ATOM 1000 C C . LEU A 1 120 ? 12.502 -6.966 -20.463 1.00 91.25 120 LEU A C 1
ATOM 1002 O O . LEU A 1 120 ? 11.407 -7.320 -20.033 1.00 91.25 120 LEU A O 1
ATOM 1006 N N . TYR A 1 121 ? 13.421 -7.845 -20.873 1.00 93.25 121 TYR A N 1
ATOM 1007 C CA . TYR A 1 121 ? 13.181 -9.288 -20.835 1.00 93.25 121 TYR A CA 1
ATOM 1008 C C . TYR A 1 121 ? 12.995 -9.808 -19.405 1.00 93.25 121 TYR A C 1
ATOM 1010 O O . TYR A 1 121 ? 12.242 -10.757 -19.205 1.00 93.25 121 TYR A O 1
ATOM 1018 N N . GLU A 1 122 ? 13.661 -9.198 -18.423 1.00 93.31 122 GLU A N 1
ATOM 1019 C CA . GLU A 1 122 ? 13.533 -9.559 -17.014 1.00 93.31 122 GLU A CA 1
ATOM 1020 C C . GLU A 1 122 ? 12.164 -9.131 -16.498 1.00 93.31 122 GLU A C 1
ATOM 1022 O O . GLU A 1 122 ? 11.433 -9.961 -15.979 1.00 93.31 122 GLU A O 1
ATOM 1027 N N . ILE A 1 123 ? 11.748 -7.894 -16.786 1.00 93.88 123 ILE A N 1
ATOM 1028 C CA . ILE A 1 123 ? 10.420 -7.379 -16.418 1.00 93.88 123 ILE A CA 1
ATOM 10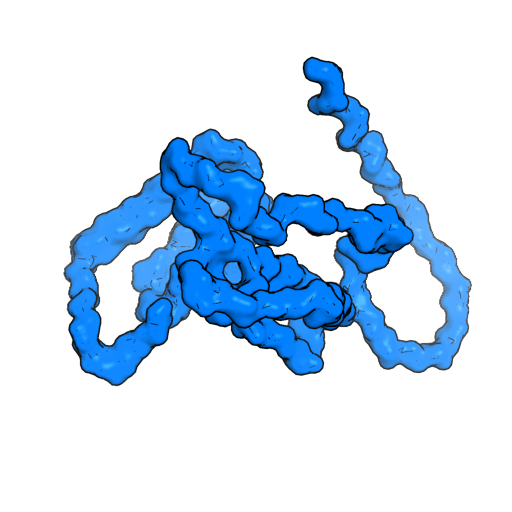29 C C . ILE A 1 123 ? 9.302 -8.263 -16.990 1.00 93.88 123 ILE A C 1
ATOM 1031 O O . ILE A 1 123 ? 8.352 -8.598 -16.285 1.00 93.88 123 ILE A O 1
ATOM 1035 N N . ILE A 1 124 ? 9.413 -8.674 -18.258 1.00 95.06 124 ILE A N 1
ATOM 1036 C CA . ILE A 1 124 ? 8.422 -9.561 -18.885 1.00 95.06 124 ILE A CA 1
ATOM 1037 C C . ILE A 1 124 ? 8.419 -10.937 -18.210 1.00 95.06 124 ILE A C 1
ATOM 1039 O O . ILE A 1 124 ? 7.346 -11.473 -17.941 1.00 95.06 124 ILE A O 1
ATOM 1043 N N . ARG A 1 125 ? 9.593 -11.516 -17.924 1.00 95.56 125 ARG A N 1
ATOM 1044 C CA . ARG A 1 125 ? 9.693 -12.804 -17.217 1.00 95.56 125 ARG A CA 1
ATOM 1045 C C . ARG A 1 125 ? 9.073 -12.725 -15.825 1.00 95.56 125 ARG A C 1
ATOM 1047 O O . ARG A 1 125 ? 8.257 -13.581 -15.503 1.00 95.56 125 ARG A O 1
ATOM 1054 N N . THR A 1 126 ? 9.382 -11.675 -15.070 1.00 94.88 126 THR A N 1
ATOM 1055 C CA . THR A 1 126 ? 8.787 -11.384 -13.761 1.00 94.88 126 THR A CA 1
ATOM 1056 C C . THR A 1 126 ? 7.268 -11.292 -13.860 1.00 94.88 126 THR A C 1
ATOM 1058 O O . THR A 1 126 ? 6.568 -11.972 -13.117 1.00 94.88 126 THR A O 1
ATOM 1061 N N . ALA A 1 127 ? 6.736 -10.520 -14.813 1.00 95.44 127 ALA A N 1
ATOM 1062 C CA . ALA A 1 127 ? 5.292 -10.388 -15.002 1.00 95.44 127 ALA A CA 1
ATOM 1063 C C . ALA A 1 127 ? 4.623 -11.734 -15.321 1.00 95.44 127 ALA A C 1
ATOM 1065 O O . ALA A 1 127 ? 3.594 -12.068 -14.738 1.00 95.44 127 ALA A O 1
ATOM 1066 N N . VAL A 1 128 ? 5.220 -12.532 -16.212 1.00 96.56 128 VAL A N 1
ATOM 1067 C CA . VAL A 1 128 ? 4.714 -13.871 -16.551 1.00 96.56 128 VAL A CA 1
ATOM 1068 C C . VAL A 1 128 ? 4.753 -14.798 -15.340 1.00 96.56 128 VAL A C 1
ATOM 1070 O O . VAL A 1 128 ? 3.797 -15.536 -15.119 1.00 96.56 128 VAL A O 1
ATOM 1073 N N . GLU A 1 129 ? 5.823 -14.769 -14.550 1.00 95.38 129 GLU A N 1
ATOM 1074 C CA . GLU A 1 129 ? 5.969 -15.624 -13.372 1.00 95.38 129 GLU A CA 1
ATOM 1075 C C . GLU A 1 129 ? 4.963 -15.271 -12.270 1.00 95.38 129 GLU A C 1
ATOM 1077 O O . GLU A 1 129 ? 4.338 -16.166 -11.699 1.00 95.38 129 GLU A O 1
ATOM 1082 N N . VAL A 1 130 ? 4.765 -13.978 -12.011 1.00 95.62 130 VAL A N 1
ATOM 1083 C CA . VAL A 1 130 ? 3.785 -13.475 -11.041 1.00 95.62 130 VAL A CA 1
ATOM 1084 C C . VAL A 1 130 ? 2.365 -13.875 -11.450 1.00 95.62 130 VAL A C 1
ATOM 1086 O O . VAL A 1 130 ? 1.651 -14.493 -10.658 1.00 95.62 130 VAL A O 1
ATOM 1089 N N . VAL A 1 131 ? 1.989 -13.641 -12.712 1.00 95.19 131 VAL A N 1
ATOM 1090 C CA . VAL A 1 131 ? 0.667 -14.024 -13.237 1.00 95.19 131 VAL A CA 1
ATOM 1091 C C . VAL A 1 131 ? 0.484 -15.545 -13.230 1.00 95.19 131 VAL A C 1
ATOM 1093 O O . VAL A 1 131 ? -0.576 -16.035 -12.848 1.00 95.19 131 VAL A O 1
ATOM 1096 N N . ALA A 1 132 ? 1.514 -16.322 -13.582 1.00 94.69 132 ALA A N 1
ATOM 1097 C CA . ALA A 1 132 ? 1.454 -17.786 -13.548 1.00 94.69 132 ALA A CA 1
ATOM 1098 C C . ALA A 1 132 ? 1.230 -18.346 -12.131 1.00 94.69 132 ALA A C 1
ATOM 1100 O O . ALA A 1 132 ? 0.672 -19.434 -11.978 1.00 94.69 132 ALA A O 1
ATOM 1101 N N . LYS A 1 133 ? 1.648 -17.604 -11.102 1.00 94.69 133 LYS A N 1
ATOM 1102 C CA . LYS A 1 133 ? 1.446 -17.921 -9.682 1.00 94.69 133 LYS A CA 1
ATOM 1103 C C . LYS A 1 133 ? 0.200 -17.243 -9.085 1.00 94.69 133 LYS A C 1
ATOM 1105 O O . LYS A 1 133 ? -0.011 -17.337 -7.879 1.00 94.69 133 LYS A O 1
ATOM 1110 N N . GLY A 1 134 ? -0.629 -16.602 -9.913 1.00 93.25 134 GLY A N 1
ATOM 1111 C CA . GLY A 1 134 ? -1.905 -16.007 -9.508 1.00 93.25 134 GLY A CA 1
ATOM 1112 C C . GLY A 1 134 ? -1.795 -14.678 -8.759 1.00 93.25 134 GLY A C 1
ATOM 1113 O O . GLY A 1 134 ? -2.728 -14.334 -8.042 1.00 93.25 134 GLY A O 1
ATOM 1114 N N . GLY A 1 135 ? -0.674 -13.963 -8.887 1.00 94.50 135 GLY A N 1
ATOM 1115 C CA . GLY A 1 135 ? -0.477 -12.648 -8.275 1.00 94.50 135 GLY A CA 1
ATOM 1116 C C . GLY A 1 135 ? -0.562 -11.489 -9.264 1.00 94.50 135 GLY A C 1
ATOM 1117 O O . GLY A 1 135 ? -0.578 -11.683 -10.484 1.00 94.50 135 GLY A O 1
ATOM 1118 N N . ASN A 1 136 ? -0.538 -10.276 -8.717 1.00 96.75 136 ASN A N 1
ATOM 1119 C CA . ASN A 1 136 ? -0.392 -9.023 -9.457 1.00 96.75 136 ASN A CA 1
ATOM 1120 C C . ASN A 1 136 ? 1.051 -8.511 -9.392 1.00 96.75 136 ASN A C 1
ATOM 1122 O O . ASN A 1 136 ? 1.756 -8.755 -8.418 1.00 96.75 136 ASN A O 1
ATOM 1126 N N . LEU A 1 137 ? 1.502 -7.797 -10.425 1.00 96.31 137 LEU A N 1
ATOM 1127 C CA . LEU A 1 137 ? 2.807 -7.130 -10.425 1.00 96.31 137 LEU A CA 1
ATOM 1128 C C . LEU A 1 137 ? 2.608 -5.616 -10.329 1.00 96.31 137 LEU A C 1
ATOM 1130 O O . LEU A 1 137 ? 2.120 -4.999 -11.278 1.00 96.31 137 LEU A O 1
ATOM 1134 N N . LEU A 1 138 ? 3.071 -5.025 -9.230 1.00 95.75 138 LEU A N 1
ATOM 1135 C CA . LEU A 1 138 ? 3.198 -3.584 -9.051 1.00 95.75 138 LEU A CA 1
ATOM 1136 C C . LEU A 1 138 ? 4.640 -3.165 -9.360 1.00 95.75 138 LEU A C 1
ATOM 1138 O O . LEU A 1 138 ? 5.544 -3.278 -8.530 1.00 95.75 138 LEU A O 1
ATOM 1142 N N . LEU A 1 139 ? 4.867 -2.700 -10.589 1.00 95.25 139 LEU A N 1
ATOM 1143 C CA . LEU A 1 139 ? 6.183 -2.240 -11.033 1.00 95.25 139 LEU A CA 1
ATOM 1144 C C . LEU A 1 139 ? 6.359 -0.744 -10.751 1.00 95.25 139 LEU A C 1
ATOM 1146 O O . LEU A 1 139 ? 5.706 0.094 -11.373 1.00 95.25 139 LEU A O 1
ATOM 1150 N N . ASN A 1 140 ? 7.292 -0.409 -9.864 1.00 93.38 140 ASN A N 1
ATOM 1151 C CA . ASN A 1 140 ? 7.582 0.968 -9.488 1.00 93.38 140 ASN A CA 1
ATOM 1152 C C . ASN A 1 140 ? 8.397 1.730 -10.547 1.00 93.38 140 ASN A C 1
ATOM 1154 O O . ASN A 1 140 ? 9.316 1.192 -11.178 1.00 93.38 140 ASN A O 1
ATOM 1158 N N . VAL A 1 141 ? 8.105 3.029 -10.668 1.00 87.69 141 VAL A N 1
ATOM 1159 C CA . VAL A 1 141 ? 8.824 3.980 -11.518 1.00 87.69 141 VAL A CA 1
ATOM 1160 C C . VAL A 1 141 ? 9.188 5.222 -10.703 1.00 87.69 141 VAL A C 1
ATOM 1162 O O . VAL A 1 141 ? 8.333 6.049 -10.399 1.00 87.69 141 VAL A O 1
ATOM 1165 N N . GLY A 1 142 ? 10.479 5.391 -10.406 1.00 84.00 142 GLY A N 1
ATOM 1166 C CA . GLY A 1 142 ? 10.999 6.604 -9.778 1.00 84.00 142 GLY A CA 1
ATOM 1167 C C . GLY A 1 142 ? 10.995 7.779 -10.757 1.00 84.00 142 GLY A C 1
ATOM 1168 O O . GLY A 1 142 ? 11.749 7.792 -11.733 1.00 84.00 142 GLY A O 1
ATOM 1169 N N . LEU A 1 143 ? 10.148 8.777 -10.509 1.00 79.69 143 LEU A N 1
ATOM 1170 C CA . LEU A 1 143 ? 10.078 9.979 -11.339 1.00 79.69 143 LEU A CA 1
ATOM 1171 C C . LEU A 1 143 ? 11.144 10.991 -10.913 1.00 79.69 143 LEU A C 1
ATOM 1173 O O . LEU A 1 143 ? 11.324 11.278 -9.731 1.00 79.69 143 LEU A O 1
ATOM 1177 N N . ARG A 1 144 ? 11.836 11.569 -11.898 1.00 79.94 144 ARG A N 1
ATOM 1178 C CA . ARG A 1 144 ? 12.769 12.674 -11.667 1.00 79.94 144 ARG A CA 1
ATOM 1179 C C . ARG A 1 144 ? 11.996 13.903 -11.165 1.00 79.94 144 ARG A C 1
ATOM 1181 O O . ARG A 1 144 ? 10.967 14.228 -11.762 1.00 79.94 144 ARG A O 1
ATOM 1188 N N . PRO A 1 145 ? 12.510 14.645 -10.165 1.00 77.75 145 PRO A N 1
ATOM 1189 C CA . PRO A 1 145 ? 11.958 15.943 -9.800 1.00 77.75 145 PRO A CA 1
ATOM 1190 C C . PRO A 1 145 ? 11.900 16.848 -11.030 1.00 77.75 145 PRO A C 1
ATOM 1192 O O . PRO A 1 145 ? 12.904 17.032 -11.727 1.00 77.75 145 PRO A O 1
ATOM 1195 N N . MET A 1 146 ? 10.727 17.404 -11.323 1.00 64.31 146 MET A N 1
ATOM 1196 C CA . MET A 1 146 ? 10.583 18.349 -12.421 1.00 64.31 146 MET A CA 1
ATOM 1197 C C . MET A 1 146 ? 11.311 19.646 -12.049 1.00 64.31 146 MET A C 1
ATOM 1199 O O . MET A 1 146 ? 10.760 20.513 -11.380 1.00 64.31 146 MET A O 1
ATOM 1203 N N . ALA A 1 147 ? 12.563 19.794 -12.482 1.00 56.25 147 ALA A N 1
ATOM 1204 C CA . ALA A 1 147 ? 13.174 21.111 -12.574 1.00 56.25 147 ALA A CA 1
ATOM 1205 C C . ALA A 1 147 ? 12.443 21.874 -13.690 1.00 56.25 147 ALA A C 1
ATOM 1207 O O . ALA A 1 147 ? 12.283 21.347 -14.791 1.00 56.25 147 ALA A O 1
ATOM 1208 N N . ALA A 1 148 ? 12.002 23.105 -13.423 1.00 48.75 148 ALA A N 1
ATOM 1209 C CA . ALA A 1 148 ? 11.240 23.953 -14.349 1.00 48.75 148 ALA A CA 1
ATOM 1210 C C . ALA A 1 148 ? 11.962 24.292 -15.679 1.00 48.75 148 ALA A C 1
ATOM 1212 O O . ALA A 1 148 ? 11.428 25.020 -16.511 1.00 48.75 148 ALA A O 1
ATOM 1213 N N . SER A 1 149 ? 13.156 23.751 -15.923 1.00 44.34 149 SER A N 1
ATOM 1214 C CA . SER A 1 149 ? 13.902 23.862 -17.173 1.00 44.34 149 SER A CA 1
ATOM 1215 C C . SER A 1 149 ? 14.254 22.467 -17.712 1.00 44.34 149 SER A C 1
ATOM 1217 O O . SER A 1 149 ? 15.074 21.735 -17.163 1.00 44.34 149 SER A O 1
ATOM 1219 N N . ARG A 1 150 ? 13.610 22.078 -18.819 1.00 39.97 150 ARG A N 1
ATOM 1220 C CA . ARG A 1 150 ? 13.899 20.845 -19.575 1.00 39.97 150 ARG A CA 1
ATOM 1221 C C . ARG A 1 150 ? 15.279 20.914 -20.244 1.00 39.97 150 ARG A C 1
ATOM 1223 O O . ARG A 1 150 ? 15.472 21.793 -21.082 1.00 39.97 150 ARG A O 1
ATOM 1230 N N . PRO A 1 151 ? 16.132 19.885 -20.112 1.00 41.88 151 PRO A N 1
ATOM 1231 C CA . PRO A 1 151 ? 16.958 19.422 -21.217 1.00 41.88 151 PRO A CA 1
ATOM 1232 C C . PRO A 1 151 ? 16.206 18.309 -21.956 1.00 41.88 151 PRO A C 1
ATOM 1234 O O . PRO A 1 151 ? 15.675 17.378 -21.354 1.00 41.88 151 PRO A O 1
ATOM 1237 N N . SER A 1 152 ? 16.135 18.429 -23.280 1.00 43.75 152 SER A N 1
ATOM 1238 C CA . SER A 1 152 ? 15.318 17.617 -2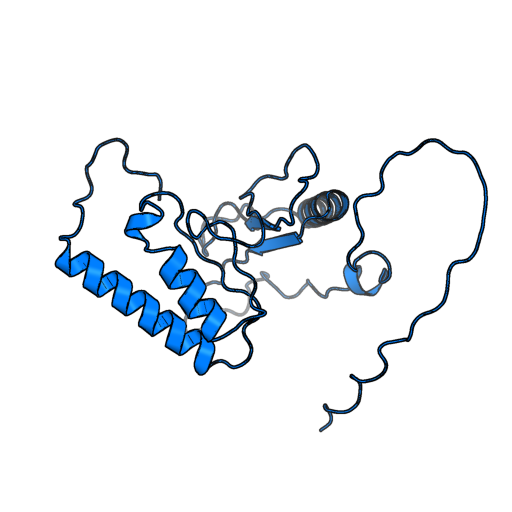4.199 1.00 43.75 152 SER A CA 1
ATOM 1239 C C . SER A 1 152 ? 15.731 16.145 -24.386 1.00 43.75 152 SER A C 1
ATOM 1241 O O . SER A 1 152 ? 15.279 15.498 -25.325 1.00 43.75 152 SER A O 1
ATOM 1243 N N . SER A 1 153 ? 16.551 15.578 -23.508 1.00 41.97 153 SER A N 1
ATOM 1244 C CA . SER A 1 153 ? 17.152 14.260 -23.716 1.00 41.97 153 SER A CA 1
ATOM 1245 C C . SER A 1 153 ? 17.276 13.490 -22.403 1.00 41.97 153 SER A C 1
ATOM 1247 O O . SER A 1 153 ? 18.333 13.377 -21.794 1.00 41.97 153 SER A O 1
ATOM 1249 N N . SER A 1 154 ? 16.169 12.920 -21.943 1.00 39.69 154 SER A N 1
ATOM 1250 C CA . SER A 1 154 ? 16.214 11.784 -21.023 1.00 39.69 154 SER A CA 1
ATOM 1251 C C . SER A 1 154 ? 15.344 10.686 -21.629 1.00 39.69 154 SER A C 1
ATOM 1253 O O . SER A 1 154 ? 14.131 10.868 -21.724 1.00 39.69 154 SER A O 1
ATOM 1255 N N . PRO A 1 155 ? 15.925 9.566 -22.092 1.00 41.31 155 PRO A N 1
ATOM 1256 C CA . PRO A 1 155 ? 15.197 8.519 -22.806 1.00 41.31 155 PRO A CA 1
ATOM 1257 C C . PRO A 1 155 ? 14.389 7.622 -21.856 1.00 41.31 155 PRO A C 1
ATOM 1259 O O . PRO A 1 155 ? 14.184 6.447 -22.148 1.00 41.31 155 PRO A O 1
ATOM 1262 N N . CYS A 1 156 ? 13.945 8.125 -20.696 1.00 44.31 156 CYS A N 1
ATOM 1263 C CA . CYS A 1 156 ? 13.362 7.246 -19.686 1.00 44.31 156 CYS A CA 1
ATOM 1264 C C . CYS A 1 156 ? 11.984 6.703 -20.088 1.00 44.31 156 CYS A C 1
ATOM 1266 O O . CYS A 1 156 ? 11.578 5.675 -19.552 1.00 44.31 156 CYS A O 1
ATOM 1268 N N . TRP A 1 157 ? 11.279 7.327 -21.045 1.00 44.47 157 TRP A N 1
ATOM 1269 C CA . TRP A 1 157 ? 9.936 6.872 -21.406 1.00 44.47 157 TRP A CA 1
ATOM 1270 C C . TRP A 1 157 ? 9.412 7.397 -22.758 1.00 44.47 157 TRP A C 1
ATOM 1272 O O . TRP A 1 157 ? 8.463 8.169 -22.823 1.00 44.47 157 TRP A O 1
ATOM 1282 N N . THR A 1 158 ? 10.010 6.988 -23.879 1.00 37.06 158 THR A N 1
ATOM 1283 C CA . THR A 1 158 ? 9.392 7.176 -25.218 1.00 37.06 158 THR A CA 1
ATOM 1284 C C . THR A 1 158 ? 9.116 5.866 -25.962 1.00 37.06 158 THR A C 1
ATOM 1286 O O . THR A 1 158 ? 8.520 5.888 -27.037 1.00 37.06 158 THR A O 1
ATOM 1289 N N . GLY A 1 159 ? 9.492 4.713 -25.392 1.00 38.28 159 GLY A N 1
ATOM 1290 C CA . GLY A 1 159 ? 9.402 3.410 -26.064 1.00 38.28 159 GLY A CA 1
ATOM 1291 C C . GLY A 1 159 ? 8.307 2.454 -25.577 1.00 38.28 159 GLY A C 1
ATOM 1292 O O . GLY A 1 159 ? 7.940 1.548 -26.322 1.00 38.28 159 GLY A O 1
ATOM 1293 N N . TRP A 1 160 ? 7.761 2.614 -24.365 1.00 42.97 160 TRP A N 1
ATOM 1294 C CA . TRP A 1 160 ? 6.783 1.658 -23.827 1.00 42.97 160 TRP A CA 1
ATOM 1295 C C . TRP A 1 160 ? 5.361 2.007 -24.279 1.00 42.97 160 TRP A C 1
ATOM 1297 O O . TRP A 1 160 ? 4.573 2.611 -23.561 1.00 42.97 160 TRP A O 1
ATOM 1307 N N . ARG A 1 161 ? 5.025 1.625 -25.513 1.00 41.69 161 ARG A N 1
ATOM 1308 C CA . ARG A 1 161 ? 3.629 1.372 -25.886 1.00 41.69 161 ARG A CA 1
ATOM 1309 C C . ARG A 1 161 ? 3.333 -0.066 -25.471 1.00 41.69 161 ARG A C 1
ATOM 1311 O O . ARG A 1 161 ? 4.117 -0.946 -25.818 1.00 41.69 161 ARG A O 1
ATOM 1318 N N . GLY A 1 162 ? 2.227 -0.318 -24.773 1.00 41.94 162 GLY A N 1
ATOM 1319 C CA . GLY A 1 162 ? 1.746 -1.653 -24.370 1.00 41.94 162 GLY A CA 1
ATOM 1320 C C . GLY A 1 162 ? 1.402 -2.603 -25.533 1.00 41.94 162 GLY A C 1
ATOM 1321 O O . GLY A 1 162 ? 0.432 -3.345 -25.469 1.00 41.94 162 GLY A O 1
ATOM 1322 N N . GLY A 1 163 ? 2.174 -2.604 -26.623 1.00 39.19 163 GLY A N 1
ATOM 1323 C CA . GLY A 1 163 ? 1.947 -3.441 -27.798 1.00 39.19 163 GLY A CA 1
ATOM 1324 C C . GLY A 1 163 ? 1.977 -4.939 -27.489 1.00 39.19 163 GLY A C 1
ATOM 1325 O O . GLY A 1 163 ? 1.344 -5.713 -28.202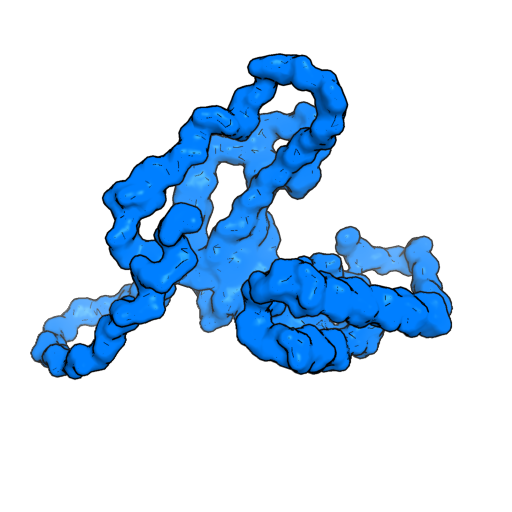 1.00 39.19 163 GLY A O 1
ATOM 1326 N N . TRP A 1 164 ? 2.646 -5.346 -26.403 1.00 40.34 164 TRP A N 1
ATOM 1327 C CA . TRP A 1 164 ? 2.675 -6.742 -25.962 1.00 40.34 164 TRP A CA 1
ATOM 1328 C C . TRP A 1 164 ? 1.382 -7.177 -25.254 1.00 40.34 164 TRP A C 1
ATOM 1330 O O . TRP A 1 164 ? 0.914 -8.290 -25.475 1.00 40.34 164 TRP A O 1
ATOM 1340 N N . THR A 1 165 ? 0.753 -6.301 -24.460 1.00 46.62 165 THR A N 1
ATOM 1341 C CA . THR A 1 165 ? -0.536 -6.607 -23.812 1.00 46.62 165 THR A CA 1
ATOM 1342 C C . THR A 1 165 ? -1.702 -6.539 -24.801 1.00 46.62 165 THR A C 1
ATOM 1344 O O . THR A 1 165 ? -2.669 -7.284 -24.658 1.00 46.62 165 THR A O 1
ATOM 1347 N N . ALA A 1 166 ? -1.585 -5.720 -25.852 1.00 35.41 166 ALA A N 1
ATOM 1348 C CA . ALA A 1 166 ? -2.608 -5.569 -26.888 1.00 35.41 166 ALA A CA 1
ATOM 1349 C C . ALA A 1 166 ? -2.735 -6.771 -27.847 1.00 35.41 166 ALA A C 1
ATOM 1351 O O . ALA A 1 166 ? -3.770 -6.938 -28.484 1.00 35.41 166 ALA A O 1
ATOM 1352 N N . THR A 1 167 ? -1.704 -7.613 -27.979 1.00 37.56 167 THR A N 1
ATOM 1353 C CA . THR A 1 167 ? -1.690 -8.710 -28.969 1.00 37.56 167 THR A CA 1
ATOM 1354 C C . THR A 1 167 ? -2.158 -10.062 -28.421 1.00 37.56 167 THR A C 1
ATOM 1356 O O . THR A 1 167 ? -2.288 -11.009 -29.196 1.00 37.56 167 THR A O 1
ATOM 1359 N N . ARG A 1 168 ? -2.428 -10.190 -27.111 1.00 40.06 168 ARG A N 1
ATOM 1360 C CA . ARG A 1 168 ? -2.791 -11.471 -26.469 1.00 40.06 168 ARG A CA 1
ATOM 1361 C C . ARG A 1 168 ? -3.808 -11.310 -25.329 1.00 40.06 168 ARG A C 1
ATOM 1363 O O . ARG A 1 168 ? -3.557 -11.721 -24.202 1.00 40.06 168 ARG A O 1
ATOM 1370 N N . THR A 1 169 ? -4.970 -10.731 -25.615 1.00 35.72 169 THR A N 1
ATOM 1371 C CA . THR A 1 169 ? -6.081 -10.635 -24.650 1.00 35.72 169 THR A CA 1
ATOM 1372 C C . THR A 1 169 ? -7.033 -11.828 -24.817 1.00 35.72 169 THR A C 1
ATOM 1374 O O . THR A 1 169 ? -8.014 -11.746 -25.552 1.00 35.72 169 THR A O 1
ATOM 1377 N N . PRO A 1 170 ? -6.699 -12.986 -24.220 1.00 33.47 170 PRO A N 1
ATOM 1378 C CA . PRO A 1 170 ? -7.706 -13.644 -23.380 1.00 33.47 170 PRO A CA 1
ATOM 1379 C C . PRO A 1 170 ? -7.169 -14.175 -22.037 1.00 33.47 170 PRO A C 1
ATOM 1381 O O . PRO A 1 170 ? -7.962 -14.600 -21.207 1.00 33.47 170 PRO A O 1
ATOM 1384 N N . CYS A 1 171 ? -5.854 -14.149 -21.785 1.00 31.45 171 CYS A N 1
ATOM 1385 C CA . CYS A 1 171 ? -5.259 -14.871 -20.645 1.00 31.45 171 CYS A CA 1
ATOM 1386 C C . CYS A 1 171 ? -4.966 -14.010 -19.402 1.00 31.45 171 CYS A C 1
ATOM 1388 O O . CYS A 1 171 ? -4.459 -14.533 -18.417 1.00 31.45 171 CYS A O 1
ATOM 1390 N N . THR A 1 172 ? -5.244 -12.703 -19.438 1.00 38.22 172 THR A N 1
ATOM 1391 C CA . THR A 1 172 ? -4.916 -11.750 -18.357 1.00 38.22 172 THR A CA 1
ATOM 1392 C C . THR A 1 172 ? -6.112 -11.361 -17.482 1.00 38.22 172 THR A C 1
ATOM 1394 O O . THR A 1 172 ? -5.980 -10.488 -16.631 1.00 38.22 172 THR A O 1
ATOM 1397 N N . GLY A 1 173 ? -7.285 -11.970 -17.682 1.00 29.75 173 GLY A N 1
ATOM 1398 C CA . GLY A 1 173 ? -8.430 -11.820 -16.780 1.00 29.75 173 GLY A CA 1
ATOM 1399 C C . GLY A 1 173 ? -8.458 -12.966 -15.773 1.00 29.75 173 GLY A C 1
ATOM 1400 O O . GLY A 1 173 ? -8.454 -14.110 -16.212 1.00 29.75 173 GLY A O 1
ATOM 1401 N N . PHE A 1 174 ? -8.450 -12.648 -14.468 1.00 31.44 174 PHE A N 1
ATOM 1402 C CA . PHE A 1 174 ? -8.647 -13.543 -13.308 1.00 31.44 174 PHE A CA 1
ATOM 1403 C C . PHE A 1 174 ? -8.598 -15.051 -13.634 1.00 31.44 174 PHE A C 1
ATOM 1405 O O . PHE A 1 174 ? -9.609 -15.752 -13.660 1.00 31.44 174 PHE A O 1
ATOM 1412 N N . GLY A 1 175 ? -7.393 -15.547 -13.918 1.00 26.53 175 GLY A N 1
ATOM 1413 C CA . GLY A 1 175 ? -7.128 -16.953 -14.191 1.00 26.53 175 GLY A CA 1
ATOM 1414 C C . GLY A 1 175 ? -6.498 -17.597 -12.966 1.00 26.53 175 GLY A C 1
ATOM 1415 O O . GLY A 1 175 ? -5.349 -17.316 -12.642 1.00 26.53 175 GLY A O 1
ATOM 1416 N N . ARG A 1 176 ? -7.250 -18.457 -12.276 1.00 31.64 176 ARG A N 1
ATOM 1417 C CA . ARG A 1 176 ? -6.728 -19.310 -11.198 1.00 31.64 176 ARG A CA 1
ATOM 1418 C C . ARG A 1 176 ? -5.552 -20.134 -11.741 1.00 31.64 176 ARG A C 1
ATOM 1420 O O . ARG A 1 176 ? -5.637 -20.643 -12.860 1.00 31.64 176 ARG A O 1
ATOM 1427 N N . ALA A 1 177 ? -4.482 -20.290 -10.958 1.00 32.62 177 ALA A N 1
ATOM 1428 C CA . ALA A 1 177 ? -3.355 -21.146 -11.323 1.00 32.62 177 ALA A CA 1
ATOM 1429 C C . ALA A 1 177 ? -3.855 -22.548 -11.725 1.00 32.62 177 ALA A C 1
ATOM 1431 O O . ALA A 1 177 ? -4.614 -23.183 -10.988 1.00 32.62 177 ALA A O 1
ATOM 1432 N N . LEU A 1 178 ? -3.453 -23.014 -12.910 1.00 33.53 178 LEU A N 1
ATOM 1433 C CA . LEU A 1 178 ? -3.809 -24.339 -13.415 1.00 33.53 178 LEU A CA 1
ATOM 1434 C C . LEU A 1 178 ? -3.162 -25.403 -12.520 1.00 33.53 178 LEU A C 1
ATOM 1436 O O . LEU A 1 178 ? -1.936 -25.530 -12.476 1.00 33.53 178 LEU A O 1
ATOM 1440 N N . SER A 1 179 ? -3.981 -26.182 -11.811 1.00 31.39 179 SER A N 1
ATOM 1441 C CA . SER A 1 179 ? -3.514 -27.382 -11.125 1.00 31.39 179 SER A CA 1
ATOM 1442 C C . SER A 1 179 ? -3.032 -28.397 -12.165 1.00 31.39 179 SER A C 1
ATOM 1444 O O . SER A 1 179 ? -3.710 -28.678 -13.155 1.00 31.39 179 SER A O 1
ATOM 1446 N N . ARG A 1 180 ? -1.841 -28.973 -11.961 1.00 32.53 180 ARG A N 1
ATOM 1447 C CA . ARG A 1 180 ? -1.399 -30.146 -12.729 1.00 32.53 180 ARG A CA 1
ATOM 1448 C C . ARG A 1 180 ? -2.198 -31.361 -12.255 1.00 32.53 180 ARG A C 1
ATOM 1450 O O . ARG A 1 180 ? -1.759 -32.082 -11.367 1.00 32.53 180 ARG A O 1
ATOM 1457 N N . GLY A 1 181 ? -3.392 -31.533 -12.814 1.00 27.30 181 GLY A N 1
ATOM 1458 C CA . GLY A 1 181 ? -4.235 -32.714 -12.651 1.00 27.30 181 GLY A CA 1
ATOM 1459 C C . GLY A 1 181 ? -4.090 -33.653 -13.846 1.00 27.30 181 GLY A C 1
ATOM 1460 O O . GLY A 1 181 ? -4.137 -33.221 -14.994 1.00 27.30 181 GLY A O 1
ATOM 1461 N N . SER A 1 182 ? -3.880 -34.931 -13.552 1.00 28.03 182 SER A N 1
ATOM 1462 C CA . SER A 1 182 ? -3.806 -36.058 -14.481 1.00 28.03 182 SER A CA 1
ATOM 1463 C C . SER A 1 182 ? -4.955 -36.092 -15.493 1.00 28.03 182 SER A C 1
ATOM 1465 O O . SER A 1 182 ? -6.124 -35.970 -15.138 1.00 28.03 182 SER A O 1
ATOM 1467 N N . THR A 1 183 ? -4.598 -36.330 -16.752 1.00 30.97 183 THR A N 1
ATOM 1468 C CA . THR A 1 183 ? -5.488 -36.679 -17.862 1.00 30.97 183 THR A CA 1
ATOM 1469 C C . THR A 1 183 ? -6.413 -37.847 -17.518 1.00 30.97 183 THR A C 1
ATOM 1471 O O . THR A 1 183 ? -5.909 -38.950 -17.344 1.00 30.97 183 THR A O 1
ATOM 1474 N N . THR A 1 184 ? -7.729 -37.616 -17.533 1.00 28.62 184 THR A N 1
ATOM 1475 C CA . THR A 1 184 ? -8.729 -38.487 -18.184 1.00 28.62 184 THR A CA 1
ATOM 1476 C C . THR A 1 184 ? -10.057 -37.740 -18.364 1.00 28.62 184 THR A C 1
ATOM 1478 O O . THR A 1 184 ? -10.699 -37.339 -17.400 1.00 28.62 184 THR A O 1
ATOM 1481 N N . ASP A 1 185 ? -10.385 -37.556 -19.639 1.00 29.34 185 ASP A N 1
ATOM 1482 C CA . ASP A 1 185 ? -11.666 -37.355 -20.326 1.00 29.34 185 ASP A CA 1
ATOM 1483 C C . ASP A 1 185 ? -12.995 -37.381 -19.532 1.00 29.34 185 ASP A C 1
ATOM 1485 O O . ASP A 1 185 ? -13.317 -38.356 -18.854 1.00 29.34 185 ASP A O 1
ATOM 1489 N N . SER A 1 186 ? -13.825 -36.345 -19.717 1.00 28.80 186 SER A N 1
ATOM 1490 C CA . SER A 1 186 ? -15.225 -36.457 -20.190 1.00 28.80 186 SER A CA 1
ATOM 1491 C C . SER A 1 186 ? -15.952 -35.102 -20.133 1.00 28.80 186 SER A C 1
ATOM 1493 O O . SER A 1 186 ? -16.018 -34.424 -19.109 1.00 28.80 186 SER A O 1
ATOM 1495 N N . ALA A 1 187 ? -16.497 -34.696 -21.279 1.00 32.97 187 ALA A N 1
ATOM 1496 C CA . ALA A 1 187 ? -17.234 -33.456 -21.486 1.00 32.97 187 ALA A CA 1
ATOM 1497 C C . ALA A 1 187 ? -18.691 -33.533 -20.985 1.00 32.97 187 ALA A C 1
ATOM 1499 O O . ALA A 1 187 ? -19.423 -34.458 -21.337 1.00 32.97 187 ALA A O 1
ATOM 1500 N N . GLN A 1 188 ? -19.141 -32.503 -20.259 1.00 28.59 188 GLN A N 1
ATOM 1501 C CA . GLN A 1 188 ? -20.555 -32.152 -20.039 1.00 28.59 188 GLN A CA 1
ATOM 1502 C C . GLN A 1 188 ? -20.678 -30.609 -19.975 1.00 28.59 188 GLN A C 1
ATOM 1504 O O . GLN A 1 188 ? -19.874 -29.978 -19.284 1.00 28.59 188 GLN A O 1
ATOM 1509 N N . PRO A 1 189 ? -21.638 -29.967 -20.676 1.00 29.75 189 PRO A N 1
ATOM 1510 C CA . PRO A 1 189 ? -21.749 -28.510 -20.734 1.00 29.75 189 PRO A CA 1
ATOM 1511 C C . PRO A 1 189 ? -22.610 -27.969 -19.582 1.00 29.75 189 PRO A C 1
ATOM 1513 O O . PRO A 1 189 ? -23.742 -28.406 -19.388 1.00 29.75 189 PRO A O 1
ATOM 1516 N N . LEU A 1 190 ? -22.108 -26.975 -18.843 1.00 29.34 190 LEU A N 1
ATOM 1517 C CA . LEU A 1 190 ? -22.854 -26.296 -17.777 1.00 29.34 190 LEU A CA 1
ATOM 1518 C C . LEU A 1 190 ? -23.132 -24.828 -18.137 1.00 29.34 190 LEU A C 1
ATOM 1520 O O . LEU A 1 190 ? -22.237 -23.992 -18.164 1.00 29.34 190 LEU A O 1
ATOM 1524 N N . ALA A 1 191 ? -24.413 -24.586 -18.428 1.00 29.27 191 ALA A N 1
ATOM 1525 C CA . ALA A 1 191 ? -25.218 -23.369 -18.279 1.00 29.27 191 ALA A CA 1
ATOM 1526 C C . ALA A 1 191 ? -24.559 -21.989 -18.502 1.00 29.27 191 ALA A C 1
ATOM 1528 O O . ALA A 1 191 ? -23.869 -21.436 -17.649 1.00 29.27 191 ALA A O 1
ATOM 1529 N N . THR A 1 192 ? -24.949 -21.349 -19.606 1.00 35.62 192 THR A N 1
ATOM 1530 C CA . THR A 1 192 ? -24.789 -19.912 -19.864 1.00 35.62 192 THR A CA 1
ATOM 1531 C C . THR A 1 192 ? -25.560 -19.059 -18.846 1.00 35.62 192 THR A C 1
ATOM 1533 O O . THR A 1 192 ? -26.776 -19.208 -18.703 1.00 35.62 192 THR A O 1
ATOM 1536 N N . LYS A 1 193 ? -24.874 -18.111 -18.197 1.00 31.25 193 LYS A N 1
ATOM 1537 C CA . LYS A 1 193 ? -25.454 -16.971 -17.459 1.00 31.25 193 LYS A CA 1
ATOM 1538 C C . LYS A 1 193 ? -24.842 -15.649 -17.966 1.00 31.25 193 LYS A C 1
ATOM 1540 O O . LYS A 1 193 ? -23.798 -15.685 -18.613 1.00 31.25 193 LYS A O 1
ATOM 1545 N N . PRO A 1 194 ? -25.545 -14.516 -17.793 1.00 29.55 194 PRO A N 1
ATOM 1546 C CA . PRO A 1 194 ? -25.681 -13.492 -18.826 1.00 29.55 194 PRO A CA 1
ATOM 1547 C C . PRO A 1 194 ? -24.459 -12.582 -18.962 1.00 29.55 194 PRO A C 1
ATOM 1549 O O . PRO A 1 194 ? -23.803 -12.219 -17.989 1.00 29.55 194 PRO A O 1
ATOM 1552 N N . THR A 1 195 ? -24.191 -12.188 -20.204 1.00 31.69 195 THR A N 1
ATOM 1553 C CA . THR A 1 195 ? -23.140 -11.251 -20.598 1.00 31.69 195 THR A CA 1
ATOM 1554 C C . THR A 1 195 ? -23.391 -9.858 -20.028 1.00 31.69 195 THR A C 1
ATOM 1556 O O . THR A 1 195 ? -24.464 -9.283 -20.203 1.00 31.69 195 THR A O 1
ATOM 1559 N N . CYS A 1 196 ? -22.362 -9.296 -19.396 1.00 29.69 196 CYS A N 1
ATOM 1560 C CA . CYS A 1 196 ? -22.308 -7.914 -18.935 1.00 29.69 196 CYS A CA 1
ATOM 1561 C C . CYS A 1 196 ? -22.221 -6.965 -20.144 1.00 29.69 196 CYS A C 1
ATOM 1563 O O . CYS A 1 196 ? -21.143 -6.568 -20.578 1.00 29.69 196 CYS A O 1
ATOM 1565 N N . SER A 1 197 ? -23.366 -6.636 -20.737 1.00 32.78 197 SER A N 1
ATOM 1566 C CA . SER A 1 197 ? -23.495 -5.628 -21.791 1.00 32.78 197 SER A CA 1
ATOM 1567 C C . SER A 1 197 ? -24.240 -4.416 -21.238 1.00 32.78 197 SER A C 1
ATOM 1569 O O . SER A 1 197 ? -25.407 -4.222 -21.564 1.00 32.78 197 SER A O 1
ATOM 1571 N N . HIS A 1 198 ? -23.604 -3.635 -20.356 1.00 29.25 198 HIS A N 1
ATOM 1572 C CA . HIS A 1 198 ? -24.162 -2.366 -19.851 1.00 29.25 198 HIS A CA 1
ATOM 1573 C C . HIS A 1 198 ? -23.095 -1.315 -19.475 1.00 29.25 198 HIS A C 1
ATOM 1575 O O . HIS A 1 198 ? -23.293 -0.522 -18.564 1.00 29.25 198 HIS A O 1
ATOM 1581 N N . TRP A 1 199 ? -21.958 -1.277 -20.184 1.00 27.33 199 TRP A N 1
ATOM 1582 C CA . TRP A 1 199 ? -20.870 -0.318 -19.907 1.00 27.33 199 TRP A CA 1
ATOM 1583 C C . TRP A 1 199 ? -20.260 0.344 -21.158 1.00 27.33 199 TRP A C 1
ATOM 1585 O O . TRP A 1 199 ? -19.085 0.695 -21.173 1.00 27.33 199 TRP A O 1
ATOM 1595 N N . GLN A 1 200 ? -21.042 0.546 -22.228 1.00 29.66 200 GLN A N 1
ATOM 1596 C CA . GLN A 1 200 ? -20.540 1.167 -23.472 1.00 29.66 200 GLN A CA 1
ATOM 1597 C C . GLN A 1 200 ? -21.212 2.480 -23.898 1.00 29.66 200 GLN A C 1
ATOM 1599 O O . GLN A 1 200 ? -20.969 2.952 -25.003 1.00 29.66 200 GLN A O 1
ATOM 1604 N N . SER A 1 201 ? -21.988 3.146 -23.044 1.00 30.72 201 SER A N 1
ATOM 1605 C CA . SER A 1 201 ? -22.588 4.432 -23.430 1.00 30.72 201 SER A CA 1
ATOM 1606 C C . SER A 1 201 ? -22.523 5.469 -22.319 1.00 30.72 201 SER A C 1
ATOM 1608 O O . SER A 1 201 ? -23.545 5.826 -21.736 1.00 30.72 201 SER A O 1
ATOM 1610 N N . ARG A 1 202 ? -21.319 5.963 -22.012 1.00 32.22 202 ARG A N 1
ATOM 1611 C CA . ARG A 1 202 ? -21.182 7.222 -21.258 1.00 32.22 202 ARG A CA 1
ATOM 1612 C C . ARG A 1 202 ? -19.864 7.967 -21.452 1.00 32.22 202 ARG A C 1
ATOM 1614 O O . ARG A 1 202 ? -19.457 8.711 -20.575 1.00 32.22 202 ARG A O 1
ATOM 1621 N N . TRP A 1 203 ? -19.233 7.804 -22.614 1.00 30.28 203 TRP A N 1
ATOM 1622 C CA . TRP A 1 203 ? -18.087 8.621 -23.012 1.00 30.28 203 TRP A CA 1
ATOM 1623 C C . TRP A 1 203 ? -18.128 8.876 -24.515 1.00 30.28 203 TRP A C 1
ATOM 1625 O O . TRP A 1 203 ? -17.758 7.997 -25.289 1.00 30.28 203 TRP A O 1
ATOM 1635 N N . LYS A 1 204 ? -18.651 10.047 -24.895 1.00 26.62 204 LYS A N 1
ATOM 1636 C CA . LYS A 1 204 ? -18.312 10.880 -26.067 1.00 26.62 204 LYS A CA 1
ATOM 1637 C C . LYS A 1 204 ? -19.313 12.047 -26.161 1.00 26.62 204 LYS A C 1
ATOM 1639 O O . LYS A 1 204 ? -20.503 11.793 -25.969 1.00 26.62 204 LYS A O 1
ATOM 1644 N N . PRO A 1 205 ? -18.904 13.213 -26.681 1.00 42.28 205 PRO A N 1
ATOM 1645 C CA . PRO A 1 205 ? -17.636 13.931 -26.516 1.00 42.28 205 PRO A CA 1
ATOM 1646 C C . PRO A 1 205 ? -17.637 14.818 -25.262 1.00 42.28 205 PRO A C 1
ATOM 1648 O O . PRO A 1 205 ? -18.731 15.254 -24.842 1.00 42.28 205 PRO A O 1
#